Protein AF-A0A382HWM9-F1 (afdb_monomer_lite)

InterPro domains:
  IPR046535 Protein of unknown function DUF6600 [PF20245] (185-285)

Sequence (344 aa):
MKANIHTLMAGSLMLTVALAAGCERESKGPRVYNHPPATVGPPADLSQFDAPAPPAPGKTQSVPVAQIAAPAPAAGSLELRPELADVVDMAKRGVGDEALLAFVEQNPVIHRIAPETIIFLNDLGVPENVVALMIRQGDAVEEEQDGVPMEPARVTGQPVASTPPPAPLPPANDPPVVNNHYYGALDPYGDWIYDGSHGWVWRPTVAVVDGGWRPYSQGGRWIYSDVGWYWNSYYSWGWAPFHYGRWHRSILHGWYWVPGYTWSPAWVMWRSNDHYAGWAPLPPGSHYVHGIGYSWGGAHVGFSFGFGLGHGWFTYCDYAHLRHRRLHRHRVADNRVAIVHNET

Foldseek 3Di:
DDDDDDDDDDDDDDDDDDDDDDDDDPDDDDDDDQAFFAFPFDDPDPCVVPDDDDDDDDDDDDDRDDPPPPPQPPPDPPPDDPLLVVLLVCLQVQPEQVRLQVSCVVVPQLAADDPVSLLLCVLLQHDPVSSVRNRVSRVVNVVVVVPDDDDDDDDDDDDDDDDDDDDDDDDPPDDDPDVDPLCSSCVSFFDFDQDPVQGTWTDGSSVSHDVLDDPLAPQFAWDQDPQGTATGGNNSSCSFQFFAFWWDADPVRGIIGRGGDRGHSGQWQWDDDPWKIKIFIQHPQWDQDPPQGIDHPPDRDDSPDCNPDALVRMWMFTPVLRGPGNRNVRTDDPVCSNVVRVVD

Secondary structure (DSSP, 8-state):
----------------------------SPPPPSS------S-S-GGGGS-----PPPP-PPPP-----PPPPP-------HHHHHHHHHHHTT--HHHHHHHHHHS---SPPPHHHHHHHHHHT--HHHHHHHHHHHHHHHHHHTTS--------------PPPPPPPPPTTSPP--S-THHHHHGGGEEEEEETTTEEEEEETHHHH-TT--TTTSSEEEEEETTEEEEEE-STTTTTTTTSSEEEEETTTEEEEE------S--EEEEE-SSEEEEEEPPTTEEEETTTEEEETTEEE-TT--TT--GGG-EEEEGGGTT-TTGGGGBPPHHHHHHHHHT-

Structure (mmCIF, N/CA/C/O backbone):
data_AF-A0A382HWM9-F1
#
_entry.id   AF-A0A382HWM9-F1
#
loop_
_atom_site.group_PDB
_atom_site.id
_atom_site.type_symbol
_atom_site.label_atom_id
_atom_site.label_alt_id
_atom_site.label_comp_id
_atom_site.label_asym_id
_atom_site.label_entity_id
_atom_site.label_seq_id
_atom_site.pdbx_PDB_ins_code
_atom_site.Cartn_x
_atom_site.Cartn_y
_atom_site.Cartn_z
_atom_site.occupancy
_atom_site.B_iso_or_equiv
_atom_site.auth_seq_id
_atom_site.auth_comp_id
_atom_site.auth_asym_id
_atom_site.auth_atom_id
_atom_site.pdbx_PDB_model_num
ATOM 1 N N . MET A 1 1 ? 64.032 -0.470 -40.602 1.00 37.09 1 MET A N 1
ATOM 2 C CA . MET A 1 1 ? 63.889 0.981 -40.875 1.00 37.09 1 MET A CA 1
ATOM 3 C C . MET A 1 1 ? 62.416 1.317 -40.669 1.00 37.09 1 MET A C 1
ATOM 5 O O . MET A 1 1 ? 61.606 0.794 -41.409 1.00 37.09 1 MET A O 1
ATOM 9 N N . LYS A 1 2 ? 62.001 1.753 -39.472 1.00 30.44 2 LYS A N 1
ATOM 10 C CA . LYS A 1 2 ? 61.835 3.160 -39.035 1.00 30.44 2 LYS A CA 1
ATOM 11 C C . LYS A 1 2 ? 60.995 4.021 -39.998 1.00 30.44 2 LYS A C 1
ATOM 13 O O . LYS A 1 2 ? 61.558 4.517 -40.963 1.00 30.44 2 LYS A O 1
ATOM 18 N N . ALA A 1 3 ? 59.709 4.209 -39.672 1.00 36.59 3 ALA A N 1
ATOM 19 C CA . ALA A 1 3 ? 59.004 5.487 -39.407 1.00 36.59 3 ALA A CA 1
ATOM 20 C C . ALA A 1 3 ? 57.468 5.234 -39.502 1.00 36.59 3 ALA A C 1
ATOM 22 O O . ALA A 1 3 ? 57.038 4.674 -40.500 1.00 36.59 3 ALA A O 1
ATOM 23 N N . ASN A 1 4 ? 56.623 5.379 -38.462 1.00 34.47 4 ASN A N 1
ATOM 24 C CA . ASN A 1 4 ? 56.182 6.597 -37.737 1.00 34.47 4 ASN A CA 1
ATOM 25 C C . ASN A 1 4 ? 55.480 7.608 -38.682 1.00 34.47 4 ASN A C 1
ATOM 27 O O . ASN A 1 4 ? 56.016 7.853 -39.750 1.00 34.47 4 ASN A O 1
ATOM 31 N N . ILE A 1 5 ? 54.354 8.288 -38.408 1.00 37.19 5 ILE A N 1
ATOM 32 C CA . ILE A 1 5 ? 53.630 8.665 -37.178 1.00 37.19 5 ILE A CA 1
ATOM 33 C C . ILE A 1 5 ? 52.267 9.302 -37.591 1.00 37.19 5 ILE A C 1
ATOM 35 O O . ILE A 1 5 ? 52.145 9.840 -38.686 1.00 37.19 5 ILE A O 1
ATOM 39 N N . HIS A 1 6 ? 51.290 9.230 -36.676 1.00 35.06 6 HIS 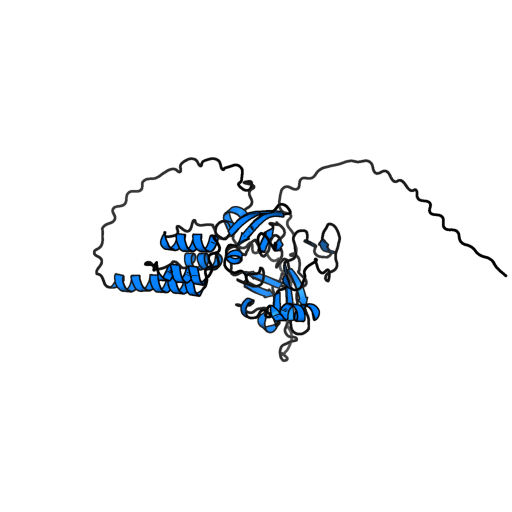A N 1
ATOM 40 C CA . HIS A 1 6 ? 50.061 10.025 -36.439 1.00 35.06 6 HIS A CA 1
ATOM 41 C C . HIS A 1 6 ? 49.803 11.342 -37.202 1.00 35.06 6 HIS A C 1
ATOM 43 O O . HIS A 1 6 ? 50.736 12.098 -37.433 1.00 35.06 6 HIS A O 1
ATOM 49 N N . THR A 1 7 ? 48.515 11.722 -37.345 1.00 33.81 7 THR A N 1
ATOM 50 C CA . THR A 1 7 ? 47.966 13.032 -36.888 1.00 33.81 7 THR A CA 1
ATOM 51 C C . THR A 1 7 ? 46.422 12.999 -36.780 1.00 33.81 7 THR A C 1
ATOM 53 O O . THR A 1 7 ? 45.730 12.750 -37.762 1.00 33.81 7 THR A O 1
ATOM 56 N N . LEU A 1 8 ? 45.900 13.270 -35.572 1.00 34.38 8 LEU A N 1
ATOM 57 C CA . LEU A 1 8 ? 44.542 13.769 -35.295 1.00 34.38 8 LEU A CA 1
ATOM 58 C C . LEU A 1 8 ? 44.437 15.241 -35.727 1.00 34.38 8 LEU A C 1
ATOM 60 O O . LEU A 1 8 ? 45.357 15.991 -35.422 1.00 34.38 8 LEU A O 1
ATOM 64 N N . MET A 1 9 ? 43.282 15.691 -36.225 1.00 30.09 9 MET A N 1
ATOM 65 C CA . MET A 1 9 ? 42.801 17.055 -35.955 1.00 30.09 9 MET A CA 1
ATOM 66 C C . MET A 1 9 ? 41.275 17.088 -35.848 1.00 30.09 9 MET A C 1
ATOM 68 O O . MET A 1 9 ? 40.551 16.707 -36.766 1.00 30.09 9 MET A O 1
ATOM 72 N N . ALA A 1 10 ? 40.820 17.557 -34.689 1.00 29.84 10 ALA A N 1
ATOM 73 C CA . ALA A 1 10 ? 39.474 18.031 -34.423 1.00 29.84 10 ALA A CA 1
ATOM 74 C C . ALA A 1 10 ? 39.260 19.412 -35.071 1.00 29.84 10 ALA A C 1
ATOM 76 O O . ALA A 1 10 ? 40.198 20.199 -35.178 1.00 29.84 10 ALA A O 1
ATOM 77 N N . GLY A 1 11 ? 38.020 19.727 -35.448 1.00 27.75 11 GLY A N 1
ATOM 78 C CA . GLY A 1 11 ? 37.647 21.040 -35.977 1.00 27.75 11 GLY A CA 1
ATOM 79 C C . GLY A 1 11 ? 36.135 21.198 -36.100 1.00 27.75 11 GLY A C 1
ATOM 80 O O . GLY A 1 11 ? 35.561 20.951 -37.152 1.00 27.75 11 GLY A O 1
ATOM 81 N N . SER A 1 12 ? 35.506 21.571 -34.988 1.00 29.25 12 SER A N 1
ATOM 82 C CA . SER A 1 12 ? 34.106 21.993 -34.859 1.00 29.25 12 SER A CA 1
ATOM 83 C C . SER A 1 12 ? 33.864 23.340 -35.552 1.00 29.25 12 SER A C 1
ATOM 85 O O . SER A 1 12 ? 34.694 24.221 -35.356 1.00 29.25 12 SER A O 1
ATOM 87 N N . LEU A 1 13 ? 32.749 23.517 -36.283 1.00 26.83 13 LEU A N 1
ATOM 88 C CA . LEU A 1 13 ? 31.852 24.692 -36.194 1.00 26.83 13 LEU A CA 1
ATOM 89 C C . LEU A 1 13 ? 30.673 24.567 -37.188 1.00 26.83 13 LEU A C 1
ATOM 91 O O . LEU A 1 13 ? 30.844 24.755 -38.386 1.00 26.83 13 LEU A O 1
ATOM 95 N N . MET A 1 14 ? 29.458 24.323 -36.698 1.00 29.23 14 MET A N 1
ATOM 96 C CA . MET A 1 14 ? 28.225 24.737 -37.386 1.00 29.23 14 MET A CA 1
ATOM 97 C C . MET A 1 14 ? 27.253 25.249 -36.325 1.00 29.23 14 MET A C 1
ATOM 99 O O . MET A 1 14 ? 26.516 24.508 -35.678 1.00 29.23 14 MET A O 1
ATOM 103 N N . LEU A 1 15 ? 27.348 26.557 -36.121 1.00 26.56 15 LEU A N 1
ATOM 104 C CA . LEU A 1 15 ? 26.445 27.395 -35.355 1.00 26.56 15 LEU A CA 1
ATOM 105 C C . LEU A 1 15 ? 25.111 27.472 -36.113 1.00 26.56 15 LEU A C 1
ATOM 107 O O . LEU A 1 15 ? 25.061 28.064 -37.187 1.00 26.56 15 LEU A O 1
ATOM 111 N N . THR A 1 16 ? 24.035 26.909 -35.560 1.00 29.66 16 THR A N 1
ATOM 112 C CA . THR A 1 16 ? 22.677 27.231 -36.025 1.00 29.66 16 THR A CA 1
ATOM 113 C C . THR A 1 16 ? 21.938 27.929 -34.896 1.00 29.66 16 THR A C 1
ATOM 115 O O . THR A 1 16 ? 21.575 27.328 -33.889 1.00 29.66 16 THR A O 1
ATOM 118 N N . VAL A 1 17 ? 21.789 29.239 -35.067 1.00 29.97 17 VAL A N 1
ATOM 119 C CA . VAL A 1 17 ? 20.961 30.126 -34.255 1.00 29.97 17 VAL A CA 1
ATOM 120 C C . VAL A 1 17 ? 19.496 29.795 -34.539 1.00 29.97 17 VAL A C 1
ATOM 122 O O . VAL A 1 17 ? 19.060 29.901 -35.681 1.00 29.97 17 VAL A O 1
ATOM 125 N N . ALA A 1 18 ? 18.730 29.437 -33.510 1.00 28.20 18 ALA A N 1
ATOM 126 C CA . ALA A 1 18 ? 17.272 29.472 -33.555 1.00 28.20 18 ALA A CA 1
ATOM 127 C C . ALA A 1 18 ? 16.797 30.550 -32.574 1.00 28.20 18 ALA A C 1
ATOM 129 O O . ALA A 1 18 ? 16.880 30.382 -31.358 1.00 28.20 18 ALA A O 1
ATOM 130 N N . LEU A 1 19 ? 16.370 31.689 -33.127 1.00 27.28 19 LEU A N 1
ATOM 131 C CA . LEU A 1 19 ? 15.717 32.763 -32.387 1.00 27.28 19 LEU A CA 1
ATOM 132 C C . LEU A 1 19 ? 14.285 32.357 -32.013 1.00 27.28 19 LEU A C 1
ATOM 134 O O . LEU A 1 19 ? 13.593 31.669 -32.760 1.00 27.28 19 LEU A O 1
ATOM 138 N N . ALA A 1 20 ? 13.880 32.838 -30.844 1.00 32.59 20 ALA A N 1
ATOM 139 C CA . ALA A 1 20 ? 12.617 32.618 -30.163 1.00 32.59 20 ALA A CA 1
ATOM 140 C C . ALA A 1 20 ? 11.362 33.044 -30.944 1.00 32.59 20 ALA A C 1
ATOM 142 O O . ALA A 1 20 ? 11.365 34.076 -31.609 1.00 32.59 20 ALA A O 1
ATOM 143 N N . ALA A 1 21 ? 10.259 32.324 -30.709 1.00 25.31 21 ALA A N 1
ATOM 144 C CA . ALA A 1 21 ? 8.940 32.899 -30.431 1.00 25.31 21 ALA A CA 1
ATOM 145 C C . ALA A 1 21 ? 7.954 31.803 -29.985 1.00 25.31 21 ALA A C 1
ATOM 147 O O . ALA A 1 21 ? 7.786 30.804 -30.677 1.00 25.31 21 ALA A O 1
ATOM 148 N N . GLY A 1 22 ? 7.224 32.058 -28.896 1.00 22.09 22 GLY A N 1
ATOM 149 C CA . GLY A 1 22 ? 5.795 31.736 -28.878 1.00 22.09 22 GLY A CA 1
ATOM 150 C C . GLY A 1 22 ? 5.308 30.691 -27.878 1.00 22.09 22 GLY A C 1
ATOM 151 O O . GLY A 1 22 ? 5.261 29.505 -28.175 1.00 22.09 22 GLY A O 1
ATOM 152 N N . CYS A 1 23 ? 4.773 31.222 -26.780 1.00 24.44 23 CYS A N 1
ATOM 153 C CA . CYS A 1 23 ? 3.680 30.687 -25.967 1.00 24.44 23 CYS A CA 1
ATOM 154 C C . CYS A 1 23 ? 3.993 29.545 -24.992 1.00 24.44 23 CYS A C 1
ATOM 156 O O . CYS A 1 23 ? 3.822 28.358 -25.270 1.00 24.44 23 CYS A O 1
ATOM 158 N N . GLU A 1 24 ? 4.282 29.979 -23.762 1.00 32.22 24 GLU A N 1
ATOM 159 C CA . GLU A 1 24 ? 3.683 29.424 -22.548 1.00 32.22 24 GLU A CA 1
ATOM 160 C C . GLU A 1 24 ? 2.305 28.812 -22.836 1.00 32.22 24 GLU A C 1
ATOM 162 O O . GLU A 1 24 ? 1.380 29.479 -23.308 1.00 32.22 24 GLU A O 1
ATOM 167 N N . ARG A 1 25 ? 2.153 27.529 -22.521 1.00 27.75 25 ARG A N 1
ATOM 168 C CA . ARG A 1 25 ? 0.837 26.947 -22.301 1.00 27.75 25 ARG A CA 1
ATOM 169 C C . ARG A 1 25 ? 0.875 26.215 -20.975 1.00 27.75 25 ARG A C 1
ATOM 171 O O . ARG A 1 25 ? 1.130 25.016 -20.920 1.00 27.75 25 ARG A O 1
ATOM 178 N N . GLU A 1 26 ? 0.614 26.976 -19.914 1.00 31.28 26 GLU A N 1
ATOM 179 C CA . GLU A 1 26 ? 0.026 26.453 -18.683 1.00 31.28 26 GLU A CA 1
ATOM 180 C C . GLU A 1 26 ? -1.134 25.526 -19.070 1.00 31.28 26 GLU A C 1
ATOM 182 O O . GLU A 1 26 ? -2.191 25.969 -19.528 1.00 31.28 26 GLU A O 1
ATOM 187 N N . SER A 1 27 ? -0.943 24.214 -18.941 1.00 30.08 27 SER A N 1
ATOM 188 C CA . SER A 1 27 ? -2.048 23.275 -19.079 1.00 30.08 27 SER A CA 1
ATOM 189 C C . SER A 1 27 ? -2.730 23.134 -17.724 1.00 30.08 27 SER A C 1
ATOM 191 O O . SER A 1 27 ? -2.322 22.333 -16.884 1.00 30.08 27 SER A O 1
ATOM 193 N N . LYS A 1 28 ? -3.782 23.933 -17.529 1.00 27.19 28 LYS A N 1
ATOM 194 C CA . LYS A 1 28 ? -4.801 23.716 -16.503 1.00 27.19 28 LYS A CA 1
ATOM 195 C C . LYS A 1 28 ? -5.536 22.407 -16.814 1.00 27.19 28 LYS A C 1
ATOM 197 O O . LYS A 1 28 ? -6.316 22.350 -17.760 1.00 27.19 28 LYS A O 1
ATOM 202 N N . GLY A 1 29 ? -5.298 21.379 -16.006 1.00 30.34 29 GLY A N 1
ATOM 203 C CA . GLY A 1 29 ? -6.180 20.217 -15.887 1.00 30.34 29 GLY A CA 1
ATOM 204 C C . GLY A 1 29 ? -5.702 18.905 -16.532 1.00 30.34 29 GLY A C 1
ATOM 205 O O . GLY A 1 29 ? -4.759 18.894 -17.328 1.00 30.34 29 GLY A O 1
ATOM 206 N N . PRO A 1 30 ? -6.335 17.774 -16.157 1.00 29.89 30 PRO A N 1
ATOM 207 C CA . PRO A 1 30 ? -5.894 16.433 -16.532 1.00 29.89 30 PRO A CA 1
ATOM 208 C C . PRO A 1 30 ? -6.066 16.177 -18.033 1.00 29.89 30 PRO A C 1
ATOM 210 O O . PRO A 1 30 ? -7.121 16.449 -18.606 1.00 29.89 30 PRO A O 1
ATOM 213 N N . ARG A 1 31 ? -5.040 15.606 -18.674 1.00 33.38 31 ARG A N 1
ATOM 214 C CA . ARG A 1 31 ? -5.147 15.073 -20.039 1.00 33.38 31 ARG A CA 1
ATOM 215 C C . ARG A 1 31 ? -5.898 13.741 -20.017 1.00 33.38 31 ARG A C 1
ATOM 217 O O . ARG A 1 31 ? -5.535 12.841 -19.265 1.00 33.38 31 ARG A O 1
ATOM 224 N N . VAL A 1 32 ? -6.916 13.624 -20.867 1.00 30.00 32 VAL A N 1
ATOM 225 C CA . VAL A 1 32 ? -7.655 12.378 -21.111 1.00 30.00 32 VAL A CA 1
ATOM 226 C C . VAL A 1 32 ? -6.776 11.452 -21.957 1.00 30.00 32 VAL A C 1
ATOM 228 O O . VAL A 1 32 ? -6.423 11.796 -23.084 1.00 30.00 32 VAL A O 1
ATOM 231 N N . TYR A 1 33 ? -6.391 10.298 -21.410 1.00 37.19 33 TYR A N 1
ATOM 232 C CA . TYR A 1 33 ? -5.670 9.249 -22.135 1.00 37.19 33 TYR A CA 1
ATOM 233 C C . TYR A 1 33 ? -6.666 8.158 -22.549 1.00 37.19 33 TYR A C 1
ATOM 235 O O . TYR A 1 33 ? -7.249 7.504 -21.692 1.00 37.19 33 TYR A O 1
ATOM 243 N N . ASN A 1 34 ? -6.847 7.950 -23.858 1.00 33.34 34 ASN A N 1
ATOM 244 C CA . ASN A 1 34 ? -7.795 6.965 -24.408 1.00 33.34 34 ASN A CA 1
ATOM 245 C C . ASN A 1 34 ? -7.293 5.511 -24.349 1.00 33.34 34 ASN A C 1
ATOM 247 O O . ASN A 1 34 ? -8.031 4.600 -24.715 1.00 33.34 34 ASN A O 1
ATOM 251 N N . HIS A 1 35 ? -6.058 5.286 -23.892 1.00 37.25 35 HIS A N 1
ATOM 252 C CA . HIS A 1 35 ? -5.511 3.949 -23.700 1.00 37.25 35 HIS A CA 1
ATOM 253 C C . HIS A 1 35 ? -4.814 3.857 -22.340 1.00 37.25 35 HIS A C 1
ATOM 255 O O . HIS A 1 35 ? -3.908 4.654 -22.071 1.00 37.25 35 HIS A O 1
ATOM 261 N N . PRO A 1 36 ? -5.223 2.911 -21.480 1.00 36.03 36 PRO A N 1
ATOM 262 C CA . PRO A 1 36 ? -4.527 2.639 -20.237 1.00 36.03 36 PRO A CA 1
ATOM 263 C C . PRO A 1 36 ? -3.090 2.192 -20.541 1.00 36.03 36 PRO A C 1
ATOM 265 O O . PRO A 1 36 ? -2.875 1.441 -21.497 1.00 36.03 36 PRO A O 1
ATOM 268 N N . PRO A 1 37 ? -2.083 2.650 -19.780 1.00 40.75 37 PRO A N 1
ATOM 269 C CA . PRO A 1 37 ? -0.728 2.157 -19.952 1.00 40.75 37 PRO A CA 1
ATOM 270 C C . PRO A 1 37 ? -0.711 0.663 -19.617 1.00 40.75 37 PRO A C 1
ATOM 272 O O . PRO A 1 37 ? -0.911 0.274 -18.471 1.00 40.75 37 PRO A O 1
ATOM 275 N N . ALA A 1 38 ? -0.501 -0.184 -20.622 1.00 39.38 38 ALA A N 1
ATOM 276 C CA . ALA A 1 38 ? -0.270 -1.598 -20.391 1.00 39.38 38 ALA A CA 1
ATOM 277 C C . ALA A 1 38 ? 1.097 -1.749 -19.714 1.00 39.38 38 ALA A C 1
ATOM 279 O O . ALA A 1 38 ? 2.144 -1.641 -20.357 1.00 39.38 38 ALA A O 1
ATOM 280 N N . THR A 1 39 ? 1.106 -1.992 -18.406 1.00 47.12 39 THR A N 1
ATOM 281 C CA . THR A 1 39 ? 2.297 -2.515 -17.744 1.00 47.12 39 THR A CA 1
ATOM 282 C C . THR A 1 39 ? 2.539 -3.901 -18.338 1.00 47.12 39 THR A C 1
ATOM 284 O O . THR A 1 39 ? 1.693 -4.784 -18.192 1.00 47.12 39 THR A O 1
ATOM 287 N N . VAL A 1 40 ? 3.651 -4.093 -19.056 1.00 51.66 40 VAL A N 1
ATOM 288 C CA . VAL A 1 40 ? 4.086 -5.426 -19.503 1.00 51.66 40 VAL A CA 1
ATOM 289 C C . VAL A 1 40 ? 4.391 -6.225 -18.237 1.00 51.66 40 VAL A C 1
ATOM 291 O O . VAL A 1 40 ? 5.453 -6.071 -17.639 1.00 51.66 40 VAL A O 1
ATOM 294 N N . GLY A 1 41 ? 3.388 -6.951 -17.752 1.00 53.84 41 GLY A N 1
ATOM 295 C CA . GLY A 1 41 ? 3.489 -7.835 -16.600 1.00 53.84 41 GLY A CA 1
ATOM 296 C C . GLY A 1 41 ? 3.750 -9.277 -17.011 1.00 53.84 41 GLY A C 1
ATOM 297 O O . GLY A 1 41 ? 4.025 -9.527 -18.187 1.00 53.84 41 GLY A O 1
ATOM 298 N N . PRO A 1 42 ? 3.675 -10.228 -16.065 1.00 55.03 42 PRO A N 1
ATOM 299 C CA . PRO A 1 42 ? 3.813 -11.644 -16.373 1.00 55.03 42 PRO A CA 1
ATOM 300 C C . PRO A 1 42 ? 2.816 -12.063 -17.466 1.00 55.03 42 PRO A C 1
ATOM 302 O O . PRO A 1 42 ? 1.832 -11.357 -17.707 1.00 55.03 42 PRO A O 1
ATOM 305 N N . PRO A 1 43 ? 3.049 -13.174 -18.180 1.00 56.47 43 PRO A N 1
ATOM 306 C CA . PRO A 1 43 ? 2.155 -13.588 -19.253 1.00 56.47 43 PRO A CA 1
ATOM 307 C C . PRO A 1 43 ? 0.700 -13.670 -18.767 1.00 56.47 43 PRO A C 1
ATOM 309 O O . PRO A 1 43 ? 0.415 -14.135 -17.665 1.00 56.47 43 PRO A O 1
ATOM 312 N N . ALA A 1 44 ? -0.215 -13.169 -19.603 1.00 54.19 44 ALA A N 1
ATOM 313 C CA . ALA A 1 44 ? -1.664 -13.186 -19.377 1.00 54.19 44 ALA A CA 1
ATOM 314 C C . ALA A 1 44 ? -2.199 -14.603 -19.142 1.00 54.19 44 ALA A C 1
ATOM 316 O O . ALA A 1 44 ? -3.141 -14.823 -18.378 1.00 54.19 44 ALA A O 1
ATOM 317 N N . ASP A 1 45 ? -1.569 -15.546 -19.837 1.00 53.06 45 ASP A N 1
ATOM 318 C CA . ASP A 1 45 ? -1.884 -16.952 -19.816 1.00 53.06 45 ASP A CA 1
ATOM 319 C C . ASP A 1 45 ? -0.897 -17.691 -18.906 1.00 53.06 45 ASP A C 1
ATOM 321 O O . ASP A 1 45 ? 0.214 -18.044 -19.301 1.00 53.06 45 ASP A O 1
ATOM 325 N N . LEU A 1 46 ? -1.303 -17.888 -17.651 1.00 51.84 46 LEU A N 1
ATOM 326 C CA . LEU A 1 46 ? -0.562 -18.709 -16.692 1.00 51.84 46 LEU A CA 1
ATOM 327 C C . LEU A 1 46 ? -0.805 -20.216 -16.914 1.00 51.84 46 LEU A C 1
ATOM 329 O O . LEU A 1 46 ? -0.232 -21.021 -16.184 1.00 51.84 46 LEU A O 1
ATOM 333 N N . SER A 1 47 ? -1.616 -20.609 -17.913 1.00 44.22 47 SER A N 1
ATOM 334 C CA . SER A 1 47 ? -1.971 -22.014 -18.178 1.00 44.22 47 SER A CA 1
ATOM 335 C C . SER A 1 47 ? -0.794 -22.885 -18.603 1.00 44.22 47 SER A C 1
ATOM 337 O O . SER A 1 47 ? -0.880 -24.104 -18.507 1.00 44.22 47 SER A O 1
ATOM 339 N N . GLN A 1 48 ? 0.338 -22.287 -18.989 1.00 44.72 48 GLN A N 1
ATOM 340 C CA . GLN A 1 48 ? 1.595 -23.015 -19.195 1.00 44.72 48 GLN A CA 1
ATOM 341 C C . GLN A 1 48 ? 2.090 -23.755 -17.933 1.00 44.72 48 GLN A C 1
ATOM 343 O O . GLN A 1 48 ? 2.990 -24.585 -18.030 1.00 44.72 48 GLN A O 1
ATOM 348 N N . PHE A 1 49 ? 1.497 -23.475 -16.767 1.00 44.09 49 PHE A N 1
ATOM 349 C CA . PHE A 1 49 ? 1.762 -24.149 -15.496 1.00 44.09 49 PHE A CA 1
ATOM 350 C C . PHE A 1 49 ? 0.595 -25.040 -15.010 1.00 44.09 49 PHE A C 1
ATOM 352 O O . PHE A 1 49 ? 0.663 -25.559 -13.898 1.00 44.09 49 PHE A O 1
ATOM 359 N N . ASP A 1 50 ? -0.433 -25.269 -15.842 1.00 39.94 50 ASP A N 1
ATOM 360 C CA . ASP A 1 50 ? -1.554 -26.194 -15.600 1.00 39.94 50 ASP A CA 1
ATOM 361 C C . ASP A 1 50 ? -1.553 -27.378 -16.604 1.00 39.94 50 ASP A C 1
ATOM 363 O O . ASP A 1 50 ? -1.059 -27.282 -17.728 1.00 39.94 50 ASP A O 1
ATOM 367 N N . ALA A 1 51 ? -2.113 -28.529 -16.206 1.00 34.88 51 ALA A N 1
ATOM 368 C CA . ALA A 1 51 ? -2.253 -29.731 -17.050 1.00 34.88 51 ALA A CA 1
ATOM 369 C C . ALA A 1 51 ? -3.232 -29.513 -18.243 1.00 34.88 51 ALA A C 1
ATOM 371 O O . ALA A 1 51 ? -4.143 -28.691 -18.138 1.00 34.88 51 ALA A O 1
ATOM 372 N N . PRO A 1 52 ? -3.093 -30.232 -19.384 1.00 32.94 52 PRO A N 1
ATOM 373 C CA . PRO A 1 52 ? -3.623 -29.787 -20.679 1.00 32.94 52 PRO A CA 1
ATOM 374 C C . PRO A 1 52 ? -5.159 -29.792 -20.777 1.00 32.94 52 PRO A C 1
ATOM 376 O O . PRO A 1 52 ? -5.824 -30.738 -20.354 1.00 32.94 52 PRO A O 1
ATOM 379 N N . ALA A 1 53 ? -5.703 -28.752 -21.420 1.00 45.28 53 ALA A N 1
ATOM 380 C CA . ALA A 1 53 ? -7.136 -28.498 -21.606 1.00 45.28 53 ALA A CA 1
ATOM 381 C C . ALA A 1 53 ? -7.643 -28.786 -23.050 1.00 45.28 53 ALA A C 1
ATOM 383 O O . ALA A 1 53 ? -6.852 -28.754 -23.996 1.00 45.28 53 ALA A O 1
ATOM 384 N N . PRO A 1 54 ? -8.958 -29.035 -23.255 1.00 39.28 54 PRO A N 1
ATOM 385 C CA . PRO A 1 54 ? -9.602 -29.153 -24.576 1.00 39.28 54 PRO A CA 1
ATOM 386 C C . PRO A 1 54 ? -9.969 -27.765 -25.194 1.00 39.28 54 PRO A C 1
ATOM 388 O O . PRO A 1 54 ? -9.757 -26.746 -24.540 1.00 39.28 54 PRO A O 1
ATOM 391 N N . PRO A 1 55 ? -10.453 -27.677 -26.462 1.00 37.62 55 PRO A N 1
ATOM 392 C CA . PRO A 1 55 ? -10.036 -26.631 -27.414 1.00 37.62 55 PRO A CA 1
ATOM 393 C C . PRO A 1 55 ? -10.878 -25.328 -27.488 1.00 37.62 55 PRO A C 1
ATOM 395 O O . PRO A 1 55 ? -11.849 -25.127 -26.767 1.00 37.62 55 PRO A O 1
ATOM 398 N N . ALA A 1 56 ? -10.427 -24.461 -28.412 1.00 38.47 56 ALA A N 1
ATOM 399 C CA . ALA A 1 56 ? -10.327 -22.991 -28.418 1.00 38.47 56 ALA A CA 1
ATOM 400 C C . ALA A 1 56 ? -11.591 -22.123 -28.712 1.00 38.47 56 ALA A C 1
ATOM 402 O O . ALA A 1 56 ? -12.591 -22.628 -29.225 1.00 38.47 56 ALA A O 1
ATOM 403 N N . PRO A 1 57 ? -11.527 -20.788 -28.453 1.00 44.69 57 PRO A N 1
ATOM 404 C CA . PRO A 1 57 ? -12.673 -19.870 -28.462 1.00 44.69 57 PRO A CA 1
ATOM 405 C C . PRO A 1 57 ? -12.889 -19.088 -29.777 1.00 44.69 57 PRO A C 1
ATOM 407 O O . PRO A 1 57 ? -11.977 -18.877 -30.577 1.00 44.69 57 PRO A O 1
ATOM 410 N N . GLY A 1 58 ? -14.127 -18.613 -29.971 1.00 36.47 58 GLY A N 1
ATOM 411 C CA . GLY A 1 58 ? -14.549 -17.724 -31.061 1.00 36.47 58 GLY A CA 1
ATOM 412 C C . GLY A 1 58 ? -14.162 -16.249 -30.856 1.00 36.47 58 GLY A C 1
ATOM 413 O O . GLY A 1 58 ? -13.913 -15.802 -29.742 1.00 36.47 58 GLY A O 1
ATOM 414 N N . LYS A 1 59 ? -14.098 -15.500 -31.967 1.00 34.66 59 LYS A N 1
ATOM 415 C CA . LYS A 1 59 ? -13.606 -14.111 -32.069 1.00 34.66 59 LYS A CA 1
ATOM 416 C C . LYS A 1 59 ? -14.495 -13.102 -31.323 1.00 34.66 59 LYS A C 1
ATOM 418 O O . LYS A 1 59 ? -15.684 -13.018 -31.619 1.00 34.66 59 LYS A O 1
ATOM 423 N N . THR A 1 60 ? -13.895 -12.251 -30.487 1.00 31.66 60 THR A N 1
ATOM 424 C CA . THR A 1 60 ? -14.577 -11.127 -29.815 1.00 31.66 60 THR A CA 1
ATOM 425 C C . THR A 1 60 ? -14.079 -9.785 -30.361 1.00 31.66 60 THR A C 1
ATOM 427 O O . THR A 1 60 ? -12.876 -9.533 -30.404 1.00 31.66 60 THR A O 1
ATOM 430 N N . GLN A 1 61 ? -15.008 -8.928 -30.796 1.00 28.91 61 GLN A N 1
ATOM 431 C CA . GLN A 1 61 ? -14.768 -7.528 -31.173 1.00 28.91 61 GLN A CA 1
ATOM 432 C C . GLN A 1 61 ? -14.614 -6.645 -29.924 1.00 28.91 61 GLN A C 1
ATOM 434 O O . GLN A 1 61 ? -15.350 -6.801 -28.953 1.00 28.91 61 GLN A O 1
ATOM 439 N N . SER A 1 62 ? -13.676 -5.696 -29.966 1.00 30.66 62 SER A N 1
ATOM 440 C CA . SER A 1 62 ? -13.399 -4.740 -28.889 1.00 30.66 62 SER A CA 1
ATOM 441 C C . SER A 1 62 ? -14.429 -3.604 -28.853 1.00 30.66 62 SER A C 1
ATOM 443 O O . SER A 1 62 ? -14.502 -2.802 -29.786 1.00 30.66 62 SER A O 1
ATOM 445 N N . VAL A 1 63 ? -15.186 -3.512 -27.760 1.00 31.33 63 VAL A N 1
ATOM 446 C CA . VAL A 1 63 ? -16.059 -2.375 -27.421 1.00 31.33 63 VAL A CA 1
ATOM 447 C C . VAL A 1 63 ? -15.261 -1.390 -26.544 1.00 31.33 63 VAL A C 1
ATOM 449 O O . VAL A 1 63 ? -14.464 -1.852 -25.726 1.00 31.33 63 VAL A O 1
ATOM 452 N N . PRO A 1 64 ? -15.425 -0.058 -26.679 1.00 28.27 64 PRO A N 1
ATOM 453 C CA . PRO A 1 64 ? -14.739 0.913 -25.826 1.00 28.27 64 PRO A CA 1
ATOM 454 C C . PRO A 1 64 ? -15.154 0.741 -24.363 1.00 28.27 64 PRO A C 1
ATOM 456 O O . PRO A 1 64 ? -16.337 0.819 -24.031 1.00 28.27 64 PRO A O 1
ATOM 459 N N . VAL A 1 65 ? -14.175 0.516 -23.491 1.00 34.69 65 VAL A N 1
ATOM 460 C CA . VAL A 1 65 ? -14.386 0.373 -22.049 1.00 34.69 65 VAL A CA 1
ATOM 461 C C . VAL A 1 65 ? -14.503 1.768 -21.447 1.00 34.69 65 VAL A C 1
ATOM 463 O O . VAL A 1 65 ? -13.556 2.555 -21.476 1.00 34.69 65 VAL A O 1
ATOM 466 N N . ALA A 1 66 ? -15.682 2.090 -20.918 1.00 29.95 66 ALA A N 1
ATOM 467 C CA . ALA A 1 66 ? -15.856 3.253 -20.063 1.00 29.95 66 ALA A CA 1
ATOM 468 C C . ALA A 1 66 ? -14.945 3.093 -18.838 1.00 29.95 66 ALA A C 1
ATOM 470 O O . ALA A 1 66 ? -14.996 2.063 -18.166 1.00 29.95 66 ALA A O 1
ATOM 471 N N . GLN A 1 67 ? -14.110 4.101 -18.561 1.00 35.97 67 GLN A N 1
ATOM 472 C CA . GLN A 1 67 ? -13.338 4.177 -17.323 1.00 35.97 67 GLN A CA 1
ATOM 473 C C . GLN A 1 67 ? -14.280 3.927 -16.147 1.00 35.97 67 GLN A C 1
ATOM 475 O O . GLN A 1 67 ? -15.169 4.734 -15.872 1.00 35.97 67 GLN A O 1
ATOM 480 N N . ILE A 1 68 ? -14.067 2.817 -15.444 1.00 32.66 68 ILE A N 1
ATOM 481 C CA . ILE A 1 68 ? -14.627 2.613 -14.115 1.00 32.66 68 ILE A CA 1
ATOM 482 C C . ILE A 1 68 ? -13.888 3.615 -13.228 1.00 32.66 68 ILE A C 1
ATOM 484 O O . ILE A 1 68 ? -12.840 3.318 -12.659 1.00 32.66 68 ILE A O 1
ATOM 488 N N . ALA A 1 69 ? -14.382 4.851 -13.181 1.00 35.12 69 ALA A N 1
ATOM 489 C CA . ALA A 1 69 ? -14.061 5.752 -12.096 1.00 35.12 69 ALA A CA 1
ATOM 490 C C . ALA A 1 69 ? -14.587 5.053 -10.844 1.00 35.12 69 ALA A C 1
ATOM 492 O O . ALA A 1 69 ? -15.798 5.001 -10.632 1.00 35.12 69 ALA A O 1
ATOM 493 N N . ALA A 1 70 ? -13.690 4.430 -10.077 1.00 37.94 70 ALA A N 1
ATOM 494 C CA . ALA A 1 70 ? -14.035 3.959 -8.750 1.00 37.94 70 ALA A CA 1
ATOM 495 C C . ALA A 1 70 ? -14.611 5.178 -8.015 1.00 37.94 70 ALA A C 1
ATOM 497 O O . ALA A 1 70 ? -13.903 6.185 -7.902 1.00 37.94 70 ALA A O 1
ATOM 498 N N . PRO A 1 71 ? -15.896 5.165 -7.619 1.00 36.97 71 PRO A N 1
ATOM 499 C CA . PRO A 1 71 ? -16.440 6.268 -6.855 1.00 36.97 71 PRO A CA 1
ATOM 500 C C . PRO A 1 71 ? -15.605 6.350 -5.581 1.00 36.97 71 PRO A C 1
ATOM 502 O O . PRO A 1 71 ? -15.521 5.374 -4.835 1.00 36.97 71 PRO A O 1
ATOM 505 N N . ALA A 1 72 ? -14.927 7.482 -5.379 1.00 44.53 72 ALA A N 1
ATOM 506 C CA . ALA A 1 72 ? -14.261 7.747 -4.116 1.00 44.53 72 ALA A CA 1
ATOM 507 C C . ALA A 1 72 ? -15.313 7.546 -3.014 1.00 44.53 72 ALA A C 1
ATOM 509 O O . ALA A 1 72 ? -16.414 8.098 -3.149 1.00 44.53 72 ALA A O 1
ATOM 510 N N . PRO A 1 73 ? -15.043 6.734 -1.976 1.00 43.94 73 PRO A N 1
ATOM 511 C CA . PRO A 1 73 ? -15.977 6.620 -0.872 1.00 43.94 73 PRO A CA 1
ATOM 512 C C . PRO A 1 73 ? -16.218 8.032 -0.340 1.00 43.94 73 PRO A C 1
ATOM 514 O O . PRO A 1 73 ? -15.273 8.782 -0.082 1.00 43.94 73 PRO A O 1
ATOM 517 N N . ALA A 1 74 ? -17.491 8.426 -0.273 1.00 41.50 74 ALA A N 1
ATOM 518 C CA . ALA A 1 74 ? -17.865 9.673 0.361 1.00 41.50 74 ALA A CA 1
ATOM 519 C C . ALA A 1 74 ? -17.317 9.605 1.786 1.00 41.50 74 ALA A C 1
ATOM 521 O O . ALA A 1 74 ? -17.673 8.695 2.533 1.00 41.50 74 ALA A O 1
ATOM 522 N N . ALA A 1 75 ? -16.414 10.526 2.121 1.00 42.88 75 ALA A N 1
ATOM 523 C CA . ALA A 1 75 ? -15.913 10.715 3.469 1.00 42.88 75 ALA A CA 1
ATOM 524 C C . ALA A 1 75 ? -17.088 11.170 4.345 1.00 42.88 75 ALA A C 1
ATOM 526 O O . ALA A 1 75 ? -17.296 12.358 4.581 1.00 42.88 75 ALA A O 1
ATOM 527 N N . GLY A 1 76 ? -17.930 10.223 4.751 1.00 45.59 76 GLY A N 1
ATOM 528 C CA . GLY A 1 76 ? -18.796 10.411 5.893 1.00 45.59 76 GLY A CA 1
ATOM 529 C C . GLY A 1 76 ? -17.873 10.534 7.089 1.00 45.59 76 GLY A C 1
ATOM 530 O O . GLY A 1 76 ? -17.031 9.661 7.298 1.00 45.59 76 GLY A O 1
ATOM 531 N N . SER A 1 77 ? -17.987 11.630 7.834 1.00 51.44 77 SER A N 1
ATOM 532 C CA . SER A 1 77 ? -17.365 11.739 9.146 1.00 51.44 77 SER A CA 1
ATOM 533 C C . SER A 1 77 ? -17.872 10.566 9.977 1.00 51.44 77 SER A C 1
ATOM 535 O O . SER A 1 77 ? -19.007 10.591 10.450 1.00 51.44 77 SER A O 1
ATOM 537 N N . LEU A 1 78 ? -17.076 9.500 10.076 1.00 64.06 78 LEU A N 1
ATOM 538 C CA . LEU A 1 78 ? -17.368 8.405 10.984 1.00 64.06 78 LEU A CA 1
ATOM 539 C C . LEU A 1 78 ? -17.289 9.019 12.380 1.00 64.06 78 LEU A C 1
ATOM 541 O O . LEU A 1 78 ? -16.205 9.369 12.846 1.00 64.06 78 LEU A O 1
ATOM 545 N N . GLU A 1 79 ? -18.437 9.236 13.013 1.00 73.31 79 GLU A N 1
ATOM 546 C CA . GLU A 1 79 ? -18.478 9.715 14.387 1.00 73.31 79 GLU A CA 1
ATOM 547 C C . GLU A 1 79 ? -18.056 8.547 15.282 1.00 73.31 79 GLU A C 1
ATOM 549 O O . GLU A 1 79 ? -18.839 7.660 15.627 1.00 73.31 79 GLU A O 1
ATOM 554 N N . LEU A 1 80 ? -16.750 8.476 15.541 1.00 79.38 80 LEU A N 1
ATOM 555 C CA . LEU A 1 80 ? -16.151 7.415 16.333 1.00 79.38 80 LEU A CA 1
ATOM 556 C C . LEU A 1 80 ? -16.517 7.608 17.802 1.00 79.38 80 LEU A C 1
ATOM 558 O O . LEU A 1 80 ? -16.381 8.694 18.365 1.00 79.38 80 LEU A O 1
ATOM 562 N N . ARG A 1 81 ? -16.939 6.516 18.438 1.00 84.00 81 ARG A N 1
ATOM 563 C CA . ARG A 1 81 ? -17.112 6.468 19.892 1.00 84.00 81 ARG A CA 1
ATOM 564 C C . ARG A 1 81 ? -15.752 6.660 20.583 1.00 84.00 81 ARG A C 1
ATOM 566 O O . ARG A 1 81 ? -14.752 6.225 20.012 1.00 84.00 81 ARG A O 1
ATOM 573 N N . PRO A 1 82 ? -15.698 7.220 21.807 1.00 83.69 82 PRO A N 1
ATOM 574 C CA . PRO A 1 82 ? -14.436 7.504 22.500 1.00 83.69 82 PRO A CA 1
ATOM 575 C C . PRO A 1 82 ? -13.495 6.293 22.603 1.00 83.69 82 PRO A C 1
ATOM 577 O O . PRO A 1 82 ? -12.334 6.393 22.230 1.00 83.69 82 PRO A O 1
ATOM 580 N N . GLU A 1 83 ? -14.028 5.126 22.978 1.00 84.56 83 GLU A N 1
ATOM 581 C CA . GLU A 1 83 ? -13.276 3.860 23.074 1.00 84.56 83 GLU A CA 1
ATOM 582 C C . GLU A 1 83 ? -12.576 3.484 21.754 1.00 84.56 83 GLU A C 1
ATOM 584 O O . GLU A 1 83 ? -11.454 2.985 21.738 1.00 84.56 83 GLU A O 1
ATOM 589 N N . LEU A 1 84 ? -13.236 3.747 20.623 1.00 90.12 84 LEU A N 1
ATOM 590 C CA . LEU A 1 84 ? -12.709 3.459 19.289 1.00 90.12 84 LEU A CA 1
ATOM 591 C C . LEU A 1 84 ? -11.764 4.565 18.809 1.00 90.12 84 LEU A C 1
ATOM 593 O O . LEU A 1 84 ? -10.822 4.289 18.068 1.00 90.12 84 LEU A O 1
ATOM 597 N N . ALA A 1 85 ? -12.007 5.810 19.225 1.00 91.50 85 ALA A N 1
ATOM 598 C CA . ALA A 1 85 ? -11.162 6.952 18.906 1.00 91.50 85 ALA A CA 1
ATOM 599 C C . ALA A 1 85 ? -9.752 6.792 19.493 1.00 91.50 85 ALA A C 1
ATOM 601 O O . ALA A 1 85 ? -8.783 7.101 18.800 1.00 91.50 85 ALA A O 1
ATOM 602 N N . ASP A 1 86 ? -9.628 6.234 20.700 1.00 93.56 86 ASP A N 1
ATOM 603 C CA . ASP A 1 86 ? -8.330 5.959 21.327 1.00 93.56 86 ASP A CA 1
ATOM 604 C C . ASP A 1 86 ? -7.538 4.898 20.550 1.00 93.56 86 ASP A C 1
ATOM 606 O O . ASP A 1 86 ? -6.365 5.103 20.239 1.00 93.56 86 ASP A O 1
ATOM 610 N N . VAL A 1 87 ? -8.188 3.801 20.139 1.00 94.31 87 VAL A N 1
ATOM 611 C CA . VAL A 1 87 ? -7.562 2.767 19.290 1.00 94.31 87 VAL A CA 1
ATOM 612 C C . VAL A 1 87 ? -7.088 3.363 17.961 1.00 94.31 87 VAL A C 1
ATOM 614 O O . VAL A 1 87 ? -5.994 3.052 17.488 1.00 94.31 87 VAL A O 1
ATOM 617 N N . VAL A 1 88 ? -7.888 4.249 17.364 1.00 93.94 88 VAL A N 1
ATOM 618 C CA . VAL A 1 88 ? -7.549 4.945 16.116 1.00 93.94 88 VAL A CA 1
ATOM 619 C C . VAL A 1 88 ? -6.366 5.895 16.306 1.00 93.94 88 VAL A C 1
ATOM 621 O O . VAL A 1 88 ? -5.453 5.878 15.481 1.00 93.94 88 VAL A O 1
ATOM 624 N N . ASP A 1 89 ? -6.333 6.694 17.375 1.00 93.38 89 ASP A N 1
ATOM 625 C CA . ASP A 1 89 ? -5.201 7.582 17.686 1.00 93.38 89 ASP A CA 1
ATOM 626 C C . ASP A 1 89 ? -3.921 6.776 17.954 1.00 93.38 89 ASP A C 1
ATOM 628 O O . ASP A 1 89 ? -2.865 7.087 17.400 1.00 93.38 89 ASP A O 1
ATOM 632 N N . MET A 1 90 ? -4.014 5.680 18.710 1.00 94.25 90 MET A N 1
ATOM 633 C CA . MET A 1 90 ? -2.893 4.769 18.953 1.00 94.25 90 MET A CA 1
ATOM 634 C C . MET A 1 90 ? -2.362 4.162 17.649 1.00 94.25 90 MET A C 1
ATOM 636 O O . MET A 1 90 ? -1.153 4.191 17.406 1.00 94.25 90 MET A O 1
ATOM 640 N N . ALA A 1 91 ? -3.242 3.674 16.772 1.00 93.81 91 ALA A N 1
ATOM 641 C CA . ALA A 1 91 ? -2.847 3.155 15.466 1.00 93.81 91 ALA A CA 1
ATOM 642 C C . ALA A 1 91 ? -2.185 4.241 14.600 1.00 93.81 91 ALA A C 1
ATOM 644 O O . ALA A 1 91 ? -1.105 4.015 14.056 1.00 93.81 91 ALA A O 1
ATOM 645 N N . LYS A 1 92 ? -2.760 5.452 14.529 1.00 91.44 92 LYS A N 1
ATOM 646 C CA . LYS A 1 92 ? -2.168 6.598 13.807 1.00 91.44 92 LYS A CA 1
ATOM 647 C C . LYS A 1 92 ? -0.774 6.959 14.316 1.00 91.44 92 LYS A C 1
ATOM 649 O O . LYS A 1 92 ? 0.097 7.312 13.526 1.00 91.44 92 LYS A O 1
ATOM 654 N N . ARG A 1 93 ? -0.530 6.793 15.616 1.00 91.38 93 ARG A N 1
ATOM 655 C CA . ARG A 1 93 ? 0.783 6.993 16.247 1.00 91.38 93 ARG A CA 1
ATOM 656 C C . ARG A 1 93 ? 1.742 5.811 16.086 1.00 91.38 93 ARG A C 1
ATOM 658 O O . ARG A 1 93 ? 2.865 5.886 16.580 1.00 91.38 93 ARG A O 1
ATOM 665 N N . GLY A 1 94 ? 1.336 4.746 15.394 1.00 88.81 94 GLY A N 1
ATOM 666 C CA . GLY A 1 94 ? 2.177 3.579 15.136 1.00 88.81 94 GLY A CA 1
ATOM 667 C C . GLY A 1 94 ? 2.308 2.632 16.323 1.00 88.81 94 GLY A C 1
ATOM 668 O O . GLY A 1 94 ? 3.310 1.926 16.429 1.00 88.81 94 GLY A O 1
ATOM 669 N N . VAL A 1 95 ? 1.342 2.624 17.244 1.00 93.31 95 VAL A N 1
ATOM 670 C CA . VAL A 1 95 ? 1.326 1.634 18.323 1.00 93.31 95 VAL A CA 1
ATOM 671 C C . VAL A 1 95 ? 1.123 0.242 17.715 1.00 93.31 95 VAL A C 1
ATOM 673 O O . VAL A 1 95 ? 0.189 0.020 16.948 1.00 93.31 95 VAL A O 1
ATOM 676 N N . GLY A 1 96 ? 2.035 -0.679 18.031 1.00 87.75 96 GLY A N 1
ATOM 677 C CA . GLY A 1 96 ? 2.045 -2.033 17.474 1.00 87.75 96 GLY A CA 1
ATOM 678 C C . GLY A 1 96 ? 0.989 -2.967 18.075 1.00 87.75 96 GLY A C 1
ATOM 679 O O . GLY A 1 96 ? 0.381 -2.665 19.102 1.00 87.75 96 GLY A O 1
ATOM 680 N N . ASP A 1 97 ? 0.832 -4.133 17.443 1.00 91.56 97 ASP A N 1
ATOM 681 C CA . ASP A 1 97 ? -0.198 -5.147 17.731 1.00 91.56 97 ASP A CA 1
ATOM 682 C C . ASP A 1 97 ? -0.349 -5.489 19.218 1.00 91.56 97 ASP A C 1
ATOM 684 O O . ASP A 1 97 ? -1.405 -5.252 19.794 1.00 91.56 97 ASP A O 1
ATOM 688 N N . GLU A 1 98 ? 0.727 -5.929 19.871 1.00 92.56 98 GLU A N 1
ATOM 689 C CA . GLU A 1 98 ? 0.694 -6.343 21.283 1.00 92.56 98 GLU A CA 1
ATOM 690 C C . GLU A 1 98 ? 0.183 -5.243 22.225 1.00 92.56 98 GLU A C 1
ATOM 692 O O . GLU A 1 98 ? -0.537 -5.507 23.186 1.00 92.56 98 GLU A O 1
ATOM 697 N N . ALA A 1 99 ? 0.533 -3.986 21.945 1.00 93.81 99 ALA A N 1
ATOM 698 C CA . ALA A 1 99 ? 0.111 -2.857 22.764 1.00 93.81 99 ALA A CA 1
ATOM 699 C C . ALA A 1 99 ? -1.348 -2.458 22.489 1.00 93.81 99 ALA A C 1
ATOM 701 O O . ALA A 1 99 ? -2.065 -2.115 23.429 1.00 93.81 99 ALA A O 1
ATOM 702 N N . LEU A 1 100 ? -1.802 -2.532 21.232 1.00 95.19 100 LEU A N 1
ATOM 703 C CA . LEU A 1 100 ? -3.214 -2.338 20.884 1.00 95.19 100 LEU A CA 1
ATOM 704 C C . LEU A 1 100 ? -4.090 -3.437 21.499 1.00 95.19 100 LEU A C 1
ATOM 706 O O . LEU A 1 100 ? -5.141 -3.141 22.062 1.00 95.19 100 LEU A O 1
ATOM 710 N N . LEU A 1 101 ? -3.636 -4.690 21.437 1.00 95.56 101 LEU A N 1
ATOM 711 C CA . LEU A 1 101 ? -4.323 -5.835 22.020 1.00 95.56 101 LEU A CA 1
ATOM 712 C C . LEU A 1 101 ? -4.458 -5.679 23.538 1.00 95.56 101 LEU A C 1
ATOM 714 O O . LEU A 1 101 ? -5.574 -5.711 24.050 1.00 95.56 101 LEU A O 1
ATOM 718 N N . ALA A 1 102 ? -3.354 -5.398 24.237 1.00 96.12 102 ALA A N 1
ATOM 719 C CA . ALA A 1 102 ? -3.369 -5.178 25.682 1.00 96.12 102 ALA A CA 1
ATOM 720 C C . ALA A 1 102 ? -4.259 -3.990 26.095 1.00 96.12 102 ALA A C 1
ATOM 722 O O . ALA A 1 102 ? -4.917 -4.039 27.136 1.00 96.12 102 ALA A O 1
ATOM 723 N N . PHE A 1 103 ? -4.304 -2.923 25.290 1.00 95.75 103 PHE A N 1
ATOM 724 C CA . PHE A 1 103 ? -5.179 -1.780 25.546 1.00 95.75 103 PHE A CA 1
ATOM 725 C C . PHE A 1 103 ? -6.661 -2.163 25.473 1.00 95.75 103 PHE A C 1
ATOM 727 O O . PHE A 1 103 ? -7.412 -1.826 26.386 1.00 95.75 103 PHE A O 1
ATOM 734 N N . VAL A 1 104 ? -7.073 -2.894 24.432 1.00 95.81 104 VAL A N 1
ATOM 735 C CA . VAL A 1 104 ? -8.465 -3.346 24.253 1.00 95.81 104 VAL A CA 1
ATOM 736 C C . VAL A 1 104 ? -8.867 -4.380 25.313 1.00 95.81 104 VAL A C 1
ATOM 738 O O . VAL A 1 104 ? -10.014 -4.408 25.754 1.00 95.81 104 VAL A O 1
ATOM 741 N N . GLU A 1 105 ? -7.937 -5.216 25.778 1.00 95.00 105 GLU A N 1
ATOM 742 C CA . GLU A 1 105 ? -8.187 -6.118 26.911 1.00 95.00 105 GLU A CA 1
ATOM 743 C C . GLU A 1 105 ? -8.476 -5.353 28.210 1.00 95.00 105 GLU A C 1
ATOM 745 O O . GLU A 1 105 ? -9.340 -5.758 28.986 1.00 95.00 105 GLU A O 1
ATOM 750 N N . GLN A 1 106 ? -7.771 -4.242 28.444 1.00 95.31 106 GLN A N 1
ATOM 751 C CA . GLN A 1 106 ? -7.944 -3.406 29.637 1.00 95.31 106 GLN A CA 1
ATOM 752 C C . GLN A 1 106 ? -9.120 -2.430 29.535 1.00 95.31 106 GLN A C 1
ATOM 754 O O . GLN A 1 106 ? -9.650 -2.015 30.565 1.00 95.31 106 GLN A O 1
ATOM 759 N N . ASN A 1 107 ? -9.534 -2.080 28.317 1.00 94.31 107 ASN A N 1
ATOM 760 C CA . ASN A 1 107 ? -10.621 -1.145 28.034 1.00 94.31 107 ASN A CA 1
ATOM 761 C C . ASN A 1 107 ? -11.635 -1.822 27.097 1.00 94.31 107 ASN A C 1
ATOM 763 O O . ASN A 1 107 ? -11.620 -1.556 25.892 1.00 94.31 107 ASN A O 1
ATOM 767 N N . PRO A 1 108 ? -12.478 -2.735 27.619 1.00 91.19 108 PRO A N 1
ATOM 768 C CA . PRO A 1 108 ? -13.372 -3.521 26.784 1.00 91.19 108 PRO A CA 1
ATOM 769 C C . PRO A 1 108 ? -14.383 -2.654 26.045 1.00 91.19 108 PRO A C 1
ATOM 771 O O . PRO A 1 108 ? -14.987 -1.755 26.631 1.00 91.19 108 PRO A O 1
ATOM 774 N N . VAL A 1 109 ? -14.610 -2.977 24.774 1.00 91.62 109 VAL A N 1
ATOM 775 C CA . VAL A 1 109 ? -15.657 -2.338 23.978 1.00 91.62 109 VAL A CA 1
ATOM 776 C C . VAL A 1 109 ? -17.021 -2.797 24.482 1.00 91.62 109 VAL A C 1
ATOM 778 O O . VAL A 1 109 ? -17.320 -3.988 24.472 1.00 91.62 109 VAL A O 1
ATOM 781 N N . ILE A 1 110 ? -17.864 -1.853 24.895 1.00 89.12 110 ILE A N 1
ATOM 782 C CA . ILE A 1 110 ? -19.177 -2.150 25.504 1.00 89.12 110 ILE A CA 1
ATOM 783 C C . ILE A 1 110 ? -20.359 -2.018 24.535 1.00 89.12 110 ILE A C 1
ATOM 785 O O . ILE A 1 110 ? -21.516 -2.083 24.941 1.00 89.12 110 ILE A O 1
ATOM 789 N N . HIS A 1 111 ? -20.085 -1.800 23.251 1.00 88.00 111 HIS A N 1
ATOM 790 C CA . HIS A 1 111 ? -21.109 -1.657 22.222 1.00 88.00 111 HIS A CA 1
ATOM 791 C C . HIS A 1 111 ? -20.722 -2.402 20.958 1.00 88.00 111 HIS A C 1
ATOM 793 O O . HIS A 1 111 ? -19.556 -2.422 20.559 1.00 88.00 111 HIS A O 1
ATOM 799 N N . ARG A 1 112 ? -21.724 -2.911 20.250 1.00 89.88 112 ARG A N 1
ATOM 800 C CA . ARG A 1 112 ? -21.510 -3.499 18.939 1.00 89.88 112 ARG A CA 1
ATOM 801 C C . ARG A 1 112 ? -20.922 -2.503 17.945 1.00 89.88 112 ARG A C 1
ATOM 803 O O . ARG A 1 112 ? -21.310 -1.333 17.864 1.00 89.88 112 ARG A O 1
ATOM 810 N N . ILE A 1 113 ? -19.978 -3.003 17.159 1.00 90.88 113 ILE A N 1
ATOM 811 C CA . ILE A 1 113 ? -19.235 -2.225 16.173 1.00 90.88 113 ILE A CA 1
ATOM 812 C C . ILE A 1 113 ? -19.920 -2.363 14.814 1.00 90.88 113 ILE A C 1
ATOM 814 O O . ILE A 1 113 ? -20.156 -3.472 14.334 1.00 90.88 113 ILE A O 1
ATOM 818 N N . ALA A 1 114 ? -20.224 -1.230 14.180 1.00 91.12 114 ALA A N 1
ATOM 819 C CA . ALA A 1 114 ? -20.819 -1.206 12.849 1.00 91.12 114 ALA A CA 1
ATOM 820 C C . ALA A 1 114 ? -19.843 -1.744 11.775 1.00 91.12 114 ALA A C 1
ATOM 822 O O . ALA A 1 114 ? -18.629 -1.527 11.893 1.00 91.12 114 ALA A O 1
ATOM 823 N N . PRO A 1 115 ? -20.335 -2.395 10.702 1.00 91.12 115 PRO A N 1
ATOM 824 C CA . PRO A 1 115 ? -19.495 -2.912 9.618 1.00 91.12 115 PRO A CA 1
ATOM 825 C C . PRO A 1 115 ? -18.562 -1.870 8.989 1.00 91.12 115 PRO A C 1
ATOM 827 O O . PRO A 1 115 ? -17.411 -2.174 8.682 1.00 91.12 115 PRO A O 1
ATOM 830 N N . GLU A 1 116 ? -19.022 -0.630 8.838 1.00 90.50 116 GLU A N 1
ATOM 831 C CA . GLU A 1 116 ? -18.248 0.476 8.268 1.00 90.50 116 GLU A CA 1
ATOM 832 C C . GLU A 1 116 ? -17.042 0.812 9.148 1.00 90.50 116 GLU A C 1
ATOM 834 O O . GLU A 1 116 ? -15.951 1.068 8.641 1.00 90.50 116 GLU A O 1
ATOM 839 N N . THR A 1 117 ? -17.209 0.733 10.470 1.00 92.25 117 THR A N 1
ATOM 840 C CA . THR A 1 117 ? -16.124 0.933 11.433 1.00 92.25 117 THR A CA 1
ATOM 841 C C . THR A 1 117 ? -15.128 -0.221 11.400 1.00 92.25 117 THR A C 1
ATOM 843 O O . THR A 1 117 ? -13.927 0.014 11.481 1.00 92.25 117 THR A O 1
ATOM 846 N N . ILE A 1 118 ? -15.591 -1.461 11.216 1.00 93.38 118 ILE A N 1
ATOM 847 C CA . ILE A 1 118 ? -14.708 -2.627 11.046 1.00 93.38 118 ILE A CA 1
ATOM 848 C C . ILE A 1 118 ? -13.835 -2.456 9.795 1.00 93.38 118 ILE A C 1
ATOM 850 O O . ILE A 1 118 ? -12.624 -2.674 9.850 1.00 93.38 118 ILE A O 1
ATOM 854 N N . ILE A 1 119 ? -14.436 -2.027 8.679 1.00 92.00 119 ILE A N 1
ATOM 855 C CA . ILE A 1 119 ? -13.713 -1.735 7.433 1.00 92.00 119 ILE A CA 1
ATOM 856 C C . ILE A 1 119 ? -12.719 -0.593 7.654 1.00 92.00 119 ILE A C 1
ATOM 858 O O . ILE A 1 119 ? -11.555 -0.723 7.287 1.00 92.00 119 ILE A O 1
ATOM 862 N N . PHE A 1 120 ? -13.140 0.491 8.309 1.00 94.25 120 PHE A N 1
ATOM 863 C CA . PHE A 1 120 ? -12.273 1.627 8.613 1.00 94.25 120 PHE A CA 1
ATOM 864 C C . PHE A 1 120 ? -11.053 1.230 9.462 1.00 94.25 120 PHE A C 1
ATOM 866 O O . PHE A 1 120 ? -9.930 1.603 9.130 1.00 94.25 120 PHE A O 1
ATOM 873 N N . LEU A 1 121 ? -11.246 0.429 10.516 1.00 94.81 121 LEU A N 1
ATOM 874 C CA . LEU A 1 121 ? -10.153 -0.068 11.359 1.00 94.81 121 LEU A CA 1
ATOM 875 C C . LEU A 1 121 ? -9.192 -0.963 10.562 1.00 94.81 121 LEU A C 1
ATOM 877 O O . LEU A 1 121 ? -7.974 -0.844 10.706 1.00 94.81 121 LEU A O 1
ATOM 881 N N . ASN A 1 122 ? -9.721 -1.819 9.682 1.00 94.19 122 ASN A N 1
ATOM 882 C CA . ASN A 1 122 ? -8.894 -2.637 8.797 1.00 94.19 122 ASN A CA 1
ATOM 883 C C . ASN A 1 122 ? -8.077 -1.777 7.819 1.00 94.19 122 ASN A C 1
ATOM 885 O O . ASN A 1 122 ? -6.882 -2.016 7.640 1.00 94.19 122 ASN A O 1
ATOM 889 N N . ASP A 1 123 ? -8.699 -0.750 7.239 1.00 94.81 123 ASP A N 1
ATOM 890 C CA . ASP A 1 123 ? -8.054 0.181 6.315 1.00 94.81 123 ASP A CA 1
ATOM 891 C C . ASP A 1 123 ? -6.951 1.010 6.970 1.00 94.81 123 ASP A C 1
ATOM 893 O O . ASP A 1 123 ? -5.958 1.346 6.316 1.00 94.81 123 ASP A O 1
ATOM 897 N N . LEU A 1 124 ? -7.126 1.328 8.255 1.00 94.69 124 LEU A N 1
ATOM 898 C CA . LEU A 1 124 ? -6.140 2.014 9.081 1.00 94.69 124 LEU A CA 1
ATOM 899 C C . LEU A 1 124 ? -4.946 1.109 9.425 1.00 94.69 124 LEU A C 1
ATOM 901 O O . LEU A 1 124 ? -3.860 1.606 9.712 1.00 94.69 124 LEU A O 1
ATOM 905 N N . GLY A 1 125 ? -5.127 -0.212 9.350 1.00 93.25 125 GLY A N 1
ATOM 906 C CA . GLY A 1 125 ? -4.103 -1.202 9.670 1.00 93.25 125 GLY A CA 1
ATOM 907 C C . GLY A 1 125 ? -4.197 -1.779 11.077 1.00 93.25 125 GLY A C 1
ATOM 908 O O . GLY A 1 125 ? -3.231 -2.388 11.529 1.00 93.25 125 GLY A O 1
ATOM 909 N N . VAL A 1 126 ? -5.330 -1.612 11.767 1.00 95.25 126 VAL A N 1
ATOM 910 C CA . VAL A 1 126 ? -5.550 -2.268 13.061 1.00 95.25 126 VAL A CA 1
ATOM 911 C C . VAL A 1 126 ? -5.514 -3.793 12.858 1.00 95.25 126 VAL A C 1
ATOM 913 O O . VAL A 1 126 ? -6.185 -4.299 11.948 1.00 95.25 126 VAL A O 1
ATOM 916 N N . PRO A 1 127 ? -4.738 -4.541 13.665 1.00 92.94 127 PRO A N 1
ATOM 917 C CA . PRO A 1 127 ? -4.579 -5.983 13.491 1.00 92.94 127 PRO A CA 1
ATOM 918 C C . PRO A 1 127 ? -5.899 -6.770 13.566 1.00 92.94 127 PRO A C 1
ATOM 920 O O . PRO A 1 127 ? -6.804 -6.443 14.332 1.00 92.94 127 PRO A O 1
ATOM 923 N N . GLU A 1 128 ? -6.010 -7.844 12.773 1.00 91.88 128 GLU A N 1
ATOM 924 C CA . GLU A 1 128 ? -7.238 -8.655 12.637 1.00 91.88 128 GLU A CA 1
ATOM 925 C C . GLU A 1 128 ? -7.681 -9.279 13.974 1.00 91.88 128 GLU A C 1
ATOM 927 O O . GLU A 1 128 ? -8.872 -9.337 14.271 1.00 91.88 128 GLU A O 1
ATOM 932 N N . ASN A 1 129 ? -6.725 -9.706 14.801 1.00 95.19 129 ASN A N 1
ATOM 933 C CA . ASN A 1 129 ? -6.929 -10.185 16.172 1.00 95.19 129 ASN A CA 1
ATOM 934 C C . ASN A 1 129 ? -7.497 -9.096 17.093 1.00 95.19 129 ASN A C 1
ATOM 936 O O . ASN A 1 129 ? -8.427 -9.388 17.842 1.00 95.19 129 ASN A O 1
ATOM 940 N N . VAL A 1 130 ? -6.991 -7.862 17.010 1.00 96.31 130 VAL A N 1
ATOM 941 C CA . VAL A 1 130 ? -7.494 -6.724 17.795 1.00 96.31 130 VAL A CA 1
ATOM 942 C C . VAL A 1 130 ? -8.928 -6.397 17.382 1.00 96.31 130 VAL A C 1
ATOM 944 O O . VAL A 1 130 ? -9.817 -6.377 18.228 1.00 96.31 130 VAL A O 1
ATOM 947 N N . VAL A 1 131 ? -9.200 -6.256 16.080 1.00 95.75 131 VAL A N 1
ATOM 948 C CA . VAL A 1 131 ? -10.564 -6.012 15.573 1.00 95.75 131 VAL A CA 1
ATOM 949 C C . VAL A 1 131 ? -11.518 -7.142 15.982 1.00 95.75 131 VAL A C 1
ATOM 951 O O . VAL A 1 131 ? -12.635 -6.884 16.426 1.00 95.75 131 VAL A O 1
ATOM 954 N N . ALA A 1 132 ? -11.083 -8.402 15.894 1.00 96.31 132 ALA A N 1
ATOM 955 C CA . ALA A 1 132 ? -11.889 -9.550 16.305 1.00 96.31 132 ALA A CA 1
ATOM 956 C C . ALA A 1 132 ? -12.156 -9.600 17.818 1.00 96.31 132 ALA A C 1
ATOM 958 O O . ALA A 1 132 ? -13.190 -10.132 18.224 1.00 96.31 132 ALA A O 1
ATOM 959 N N . LEU A 1 133 ? -11.239 -9.101 18.652 1.00 96.25 133 LEU A N 1
ATOM 960 C CA . LEU A 1 133 ? -11.453 -8.960 20.093 1.00 96.25 133 LEU A CA 1
ATOM 961 C C . LEU A 1 133 ? -12.502 -7.880 20.375 1.00 96.25 133 LEU A C 1
ATOM 963 O O . LEU A 1 133 ? -13.455 -8.142 21.104 1.00 96.25 133 LEU A O 1
ATOM 967 N N . MET A 1 134 ? -12.369 -6.716 19.736 1.00 95.06 134 MET A N 1
ATOM 968 C CA . MET A 1 134 ? -13.303 -5.598 19.885 1.00 95.06 134 MET A CA 1
ATOM 969 C C . MET A 1 134 ? -14.737 -5.992 19.490 1.00 95.06 134 MET A C 1
ATOM 971 O O . MET A 1 134 ? -15.684 -5.657 20.197 1.00 95.06 134 MET A O 1
ATOM 975 N N . ILE A 1 135 ? -14.903 -6.755 18.399 1.00 94.88 135 ILE A N 1
ATOM 976 C CA . ILE A 1 135 ? -16.213 -7.287 17.978 1.00 94.88 135 ILE A CA 1
ATOM 977 C C . ILE A 1 135 ? -16.798 -8.204 19.058 1.00 94.88 135 ILE A C 1
ATOM 979 O O . ILE A 1 135 ? -17.942 -8.020 19.460 1.00 94.88 135 ILE A O 1
ATOM 983 N N . ARG A 1 136 ? -16.006 -9.158 19.569 1.00 94.38 136 ARG A N 1
ATOM 984 C CA . ARG A 1 136 ? -16.469 -10.107 20.595 1.00 94.38 136 ARG A CA 1
ATOM 985 C C . ARG A 1 136 ? -16.898 -9.422 21.888 1.00 94.38 136 ARG A C 1
ATOM 987 O O . ARG A 1 136 ? -17.873 -9.851 22.491 1.00 94.38 136 ARG A O 1
ATOM 994 N N . GLN A 1 137 ? -16.166 -8.396 22.318 1.00 93.88 137 GLN A N 1
ATOM 995 C CA . GLN A 1 137 ? -16.520 -7.617 23.505 1.00 93.88 137 GLN A CA 1
ATOM 996 C C . GLN A 1 137 ? -17.840 -6.862 23.295 1.00 93.88 137 GLN A C 1
ATOM 998 O O . GLN A 1 137 ? -18.726 -6.949 24.140 1.00 93.88 137 GLN A O 1
ATOM 1003 N N . GLY A 1 138 ? -18.003 -6.204 22.141 1.00 90.38 138 GLY A N 1
ATOM 1004 C CA . GLY A 1 138 ? -19.225 -5.469 21.815 1.00 90.38 138 GLY A CA 1
ATOM 1005 C C . GLY A 1 138 ? -20.471 -6.354 21.706 1.00 90.38 138 GLY A C 1
ATOM 1006 O O . GLY A 1 138 ? -21.528 -5.966 22.197 1.00 90.38 138 GLY A O 1
ATOM 1007 N N . ASP A 1 139 ? -20.344 -7.543 21.109 1.00 89.25 139 ASP A N 1
ATOM 1008 C CA . ASP A 1 139 ? -21.450 -8.502 20.974 1.00 89.25 139 ASP A CA 1
ATOM 1009 C C . ASP A 1 139 ? -21.862 -9.102 22.337 1.00 89.25 139 ASP A C 1
ATOM 1011 O O . ASP A 1 139 ? -23.049 -9.281 22.599 1.00 89.25 139 ASP A O 1
ATOM 1015 N N . ALA A 1 140 ? -20.904 -9.355 23.241 1.00 84.94 140 ALA A N 1
ATOM 1016 C CA . ALA A 1 140 ? -21.181 -9.927 24.564 1.00 84.94 140 ALA A CA 1
ATOM 1017 C C . ALA A 1 140 ? -22.055 -9.019 25.450 1.00 84.94 140 ALA A C 1
ATOM 1019 O O . ALA A 1 140 ? -22.827 -9.512 26.270 1.00 84.94 140 ALA A O 1
ATOM 1020 N N . VAL A 1 141 ? -21.955 -7.697 25.282 1.00 76.19 141 VAL A N 1
ATOM 1021 C CA . VAL A 1 141 ? -22.739 -6.731 26.066 1.00 76.19 141 VAL A CA 1
ATOM 1022 C C . VAL A 1 141 ? -24.170 -6.575 25.533 1.00 76.19 141 VAL A C 1
ATOM 1024 O O . VAL A 1 141 ? -25.084 -6.344 26.324 1.00 76.19 141 VAL A O 1
ATOM 1027 N N . GLU A 1 142 ? -24.408 -6.756 24.226 1.00 68.25 142 GLU A N 1
ATOM 1028 C CA . GLU A 1 142 ? -25.775 -6.785 23.671 1.00 68.25 142 GLU A CA 1
ATOM 1029 C C . GLU A 1 142 ? -26.569 -7.998 24.188 1.00 68.25 142 GLU A C 1
ATOM 1031 O O . GLU A 1 142 ? -27.737 -7.852 24.554 1.00 68.25 142 GLU A O 1
ATOM 1036 N N . GLU A 1 143 ? -25.932 -9.169 24.310 1.00 63.09 143 GLU A N 1
ATOM 1037 C CA . GLU A 1 143 ? -26.579 -10.382 24.839 1.00 63.09 143 GLU A CA 1
ATOM 1038 C C . GLU A 1 143 ? -27.007 -10.242 26.315 1.00 63.09 143 GLU A C 1
ATOM 1040 O O . GLU A 1 143 ? -28.024 -10.810 26.719 1.00 63.09 143 GLU A O 1
ATOM 1045 N N . GLU A 1 144 ? -26.289 -9.451 27.123 1.00 58.75 144 GLU A N 1
ATOM 1046 C CA . GLU A 1 144 ? -26.682 -9.144 28.508 1.00 58.75 144 GLU A CA 1
ATOM 1047 C C . GLU A 1 144 ? -27.814 -8.100 28.599 1.00 58.75 144 GLU A C 1
ATOM 1049 O O . GLU A 1 144 ? -28.582 -8.104 29.566 1.00 58.75 144 GLU A O 1
ATOM 1054 N N . GLN A 1 145 ? -27.962 -7.224 27.599 1.00 53.06 145 GLN A N 1
ATOM 1055 C CA . GLN A 1 145 ? -28.979 -6.162 27.577 1.00 53.06 145 GLN A CA 1
ATOM 1056 C C . GLN A 1 145 ? -30.327 -6.616 26.989 1.00 53.06 145 GLN A C 1
ATOM 1058 O O . GLN A 1 145 ? -31.369 -6.157 27.463 1.00 53.06 145 GLN A O 1
ATOM 1063 N N . ASP A 1 146 ? -30.341 -7.577 26.059 1.00 53.25 146 ASP A N 1
ATOM 1064 C CA . ASP A 1 146 ? -31.572 -8.191 25.518 1.00 53.25 146 ASP A CA 1
ATOM 1065 C C . ASP A 1 146 ? -32.339 -9.055 26.554 1.00 53.25 146 ASP A C 1
ATOM 1067 O O . ASP A 1 146 ? -33.472 -9.481 26.315 1.00 53.25 146 ASP A O 1
ATOM 1071 N N . GLY A 1 147 ? -31.761 -9.287 27.741 1.00 48.97 147 GLY A N 1
ATOM 1072 C CA . GLY A 1 147 ? -32.397 -9.964 28.879 1.00 48.97 147 GLY A CA 1
ATOM 1073 C C . GLY A 1 147 ? -33.207 -9.059 29.825 1.00 48.97 147 GLY A C 1
ATOM 1074 O O . GLY A 1 147 ? -33.820 -9.568 30.768 1.00 48.97 147 GLY A O 1
ATOM 1075 N N . VAL A 1 148 ? -33.232 -7.737 29.612 1.00 47.28 148 VAL A N 1
ATOM 1076 C CA . VAL A 1 148 ? -33.907 -6.768 30.499 1.00 47.28 148 VAL A CA 1
ATOM 1077 C C . VAL A 1 148 ? -35.149 -6.178 29.806 1.00 47.28 148 VAL A C 1
ATOM 1079 O O . VAL A 1 148 ? -35.021 -5.589 28.735 1.00 47.28 148 VAL A O 1
ATOM 1082 N N . PRO A 1 149 ? -36.368 -6.276 30.385 1.00 42.84 149 PRO A N 1
ATOM 1083 C CA . PRO A 1 149 ? -37.567 -5.699 29.777 1.00 42.84 149 PRO A CA 1
ATOM 1084 C C . PRO A 1 149 ? -37.467 -4.170 29.687 1.00 42.84 149 PRO A C 1
ATOM 1086 O O . PRO A 1 149 ? -37.535 -3.468 30.695 1.00 42.84 149 PRO A O 1
ATOM 1089 N N . MET A 1 150 ? -37.323 -3.653 28.469 1.00 46.62 150 MET A N 1
ATOM 1090 C CA . MET A 1 150 ? -37.278 -2.220 28.193 1.00 46.62 150 MET A CA 1
ATOM 1091 C C . MET A 1 150 ? -38.703 -1.648 28.104 1.00 46.62 150 MET A C 1
ATOM 1093 O O . MET A 1 150 ? -39.458 -1.943 27.176 1.00 46.62 150 MET A O 1
ATOM 1097 N N . GLU A 1 151 ? -39.082 -0.824 29.083 1.00 43.31 151 GLU A N 1
ATOM 1098 C CA . GLU A 1 151 ? -40.300 -0.008 29.044 1.00 43.31 151 GLU A CA 1
ATOM 1099 C C . GLU A 1 151 ? -40.104 1.157 28.047 1.00 43.31 151 GLU A C 1
ATOM 1101 O O . GLU A 1 151 ? -39.058 1.813 28.069 1.00 43.31 151 GLU A O 1
ATOM 1106 N N . PRO A 1 152 ? -41.054 1.438 27.134 1.00 40.91 152 PRO A N 1
ATOM 1107 C CA . PRO A 1 152 ? -40.821 2.395 26.058 1.00 40.91 152 PRO A CA 1
ATOM 1108 C C . PRO A 1 152 ? -40.864 3.842 26.568 1.00 40.91 152 PRO A C 1
ATOM 1110 O O . PRO A 1 152 ? -41.924 4.378 26.904 1.00 40.91 152 PRO A O 1
ATOM 1113 N N . ALA A 1 153 ? -39.713 4.515 26.548 1.00 37.22 153 ALA A N 1
ATOM 1114 C CA . ALA A 1 153 ? -39.635 5.959 26.725 1.00 37.22 153 ALA A CA 1
ATOM 1115 C C . ALA A 1 153 ? -40.222 6.676 25.494 1.00 37.22 153 ALA A C 1
ATOM 1117 O O . ALA A 1 153 ? -39.783 6.489 24.358 1.00 37.22 153 ALA A O 1
ATOM 1118 N N . ARG A 1 154 ? -41.242 7.512 25.719 1.00 34.78 154 ARG A N 1
ATOM 1119 C CA . ARG A 1 154 ? -41.861 8.354 24.684 1.00 34.78 154 ARG A CA 1
ATOM 1120 C C . ARG A 1 154 ? -40.873 9.407 24.178 1.00 34.78 154 ARG A C 1
ATOM 1122 O O . ARG A 1 154 ? -40.416 10.244 24.949 1.00 34.78 154 ARG A O 1
ATOM 1129 N N . VAL A 1 155 ? -40.647 9.428 22.866 1.00 34.69 155 VAL A N 1
ATOM 1130 C CA . VAL A 1 155 ? -39.952 10.510 22.158 1.00 34.69 155 VAL A CA 1
ATOM 1131 C C . VAL A 1 155 ? -40.984 11.538 21.688 1.00 34.69 155 VAL A C 1
ATOM 1133 O O . VAL A 1 155 ? -41.776 11.270 20.787 1.00 34.69 155 VAL A O 1
ATOM 1136 N N . THR A 1 156 ? -40.983 12.731 22.282 1.00 36.81 156 THR A N 1
ATOM 1137 C CA . THR A 1 156 ? -41.607 13.928 21.696 1.00 36.81 156 THR A CA 1
ATOM 1138 C C . THR A 1 156 ? -40.532 14.730 20.973 1.00 36.81 15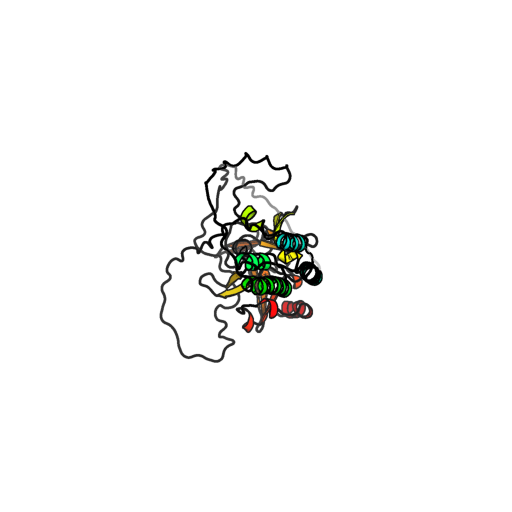6 THR A C 1
ATOM 1140 O O . THR A 1 156 ? -39.676 15.330 21.619 1.00 36.81 156 THR A O 1
ATOM 1143 N N . GLY A 1 157 ? -40.559 14.726 19.640 1.00 33.41 157 GLY A N 1
ATOM 1144 C CA . GLY A 1 157 ? -39.672 15.536 18.807 1.00 33.41 157 GLY A CA 1
ATOM 1145 C C . GLY A 1 157 ? -40.268 16.908 18.472 1.00 33.41 157 GLY A C 1
ATOM 1146 O O . GLY A 1 157 ? -41.449 17.018 18.149 1.00 33.41 157 GLY A O 1
ATOM 1147 N N . GLN A 1 158 ? -39.425 17.939 18.478 1.00 34.59 158 GLN A N 1
ATOM 1148 C CA . GLN A 1 158 ? -39.582 19.147 17.662 1.00 34.59 158 GLN A CA 1
ATOM 1149 C C . GLN A 1 158 ? -38.239 19.431 16.963 1.00 34.59 158 GLN A C 1
ATOM 1151 O O . GLN A 1 158 ? -37.197 19.265 17.599 1.00 34.59 158 GLN A O 1
ATOM 1156 N N . PRO A 1 159 ? -38.223 19.848 15.682 1.00 40.78 159 PRO A N 1
ATOM 1157 C CA . PRO A 1 159 ? -36.986 20.150 14.975 1.00 40.78 159 PRO A CA 1
ATOM 1158 C C . PRO A 1 159 ? -36.564 21.603 15.230 1.00 40.78 159 PRO A C 1
ATOM 1160 O O . PRO A 1 159 ? -37.347 22.526 15.007 1.00 40.78 159 PRO A O 1
ATOM 1163 N N . VAL A 1 160 ? -35.313 21.817 15.642 1.00 34.19 160 VAL A N 1
ATOM 1164 C CA . VAL A 1 160 ? -34.672 23.140 15.611 1.00 34.19 160 VAL A CA 1
ATOM 1165 C C . VAL A 1 160 ? -33.574 23.100 14.555 1.00 34.19 160 VAL A C 1
ATOM 1167 O O . VAL A 1 160 ? -32.643 22.304 14.639 1.00 34.19 160 VAL A O 1
ATOM 1170 N N . ALA A 1 161 ? -33.723 23.939 13.533 1.00 33.47 161 ALA A N 1
ATOM 1171 C CA . ALA A 1 161 ? -32.704 24.178 12.526 1.00 33.47 161 ALA A CA 1
ATOM 1172 C C . ALA A 1 161 ? -31.550 24.984 13.142 1.00 33.47 161 ALA A C 1
ATOM 1174 O O . ALA A 1 161 ? -31.786 26.049 13.712 1.00 33.47 161 ALA A O 1
ATOM 1175 N N . SER A 1 162 ? -30.316 24.504 12.980 1.00 34.28 162 SER A N 1
ATOM 1176 C CA . SER A 1 162 ? -29.101 25.228 13.364 1.00 34.28 162 SER A CA 1
ATOM 1177 C C . SER A 1 162 ? -28.226 25.455 12.134 1.00 34.28 162 SER A C 1
ATOM 1179 O O . SER A 1 162 ? -27.787 24.514 11.477 1.00 34.28 162 SER A O 1
ATOM 1181 N N . THR A 1 163 ? -27.996 26.726 11.819 1.00 31.89 163 THR A N 1
ATOM 1182 C CA . THR A 1 163 ? -27.066 27.210 10.792 1.00 31.89 163 THR A CA 1
ATOM 1183 C C . THR A 1 163 ? -25.610 26.977 11.241 1.00 31.89 163 THR A C 1
ATOM 1185 O O . THR A 1 163 ? -25.328 27.192 12.423 1.00 31.89 163 THR A O 1
ATOM 1188 N N . PRO A 1 164 ? -24.661 26.587 10.362 1.00 34.31 164 PRO A N 1
ATOM 1189 C CA . PRO A 1 164 ? -23.264 26.378 10.758 1.00 34.31 164 PRO A CA 1
ATOM 1190 C C . PRO A 1 164 ? -22.538 27.700 11.088 1.00 34.31 164 PRO A C 1
ATOM 1192 O O . PRO A 1 164 ? -22.756 28.692 10.383 1.00 34.31 164 PRO A O 1
ATOM 1195 N N . PRO A 1 165 ? -21.639 27.739 12.094 1.00 36.53 165 PRO A N 1
ATOM 1196 C CA . PRO A 1 165 ? -20.750 28.878 12.337 1.00 36.53 165 PRO A CA 1
ATOM 1197 C C . PRO A 1 165 ? -19.690 29.042 11.226 1.00 36.53 165 PRO A C 1
ATOM 1199 O O . PRO A 1 165 ? -19.323 28.052 10.589 1.00 36.53 165 PRO A O 1
ATOM 1202 N N . PRO A 1 166 ? -19.137 30.252 11.004 1.00 37.94 166 PRO A N 1
ATOM 1203 C CA . PRO A 1 166 ? -18.047 30.461 10.051 1.00 37.94 166 PRO A CA 1
ATOM 1204 C C . PRO A 1 166 ? -16.754 29.781 10.527 1.00 37.94 166 PRO A C 1
ATOM 1206 O O . PRO A 1 166 ? -16.361 29.931 11.684 1.00 37.94 166 PRO A O 1
ATOM 1209 N N . ALA A 1 167 ? -16.084 29.061 9.625 1.00 40.47 167 ALA A N 1
ATOM 1210 C CA . ALA A 1 167 ? -14.822 28.376 9.900 1.00 40.47 167 ALA A CA 1
ATOM 1211 C C . ALA A 1 167 ? -13.657 29.368 10.147 1.00 40.47 167 ALA A C 1
ATOM 1213 O O . ALA A 1 167 ? -13.550 30.365 9.425 1.00 40.47 167 ALA A O 1
ATOM 1214 N N . PRO A 1 168 ? -12.756 29.104 11.115 1.00 42.16 168 PRO A N 1
ATOM 1215 C CA . PRO A 1 168 ? -11.497 29.837 11.266 1.00 42.16 168 PRO A CA 1
ATOM 1216 C C . PRO A 1 168 ? -10.539 29.587 10.089 1.00 42.16 168 PRO A C 1
ATOM 1218 O O . PRO A 1 168 ? -10.540 28.509 9.498 1.00 42.16 168 PRO A O 1
ATOM 1221 N N . LEU A 1 169 ? -9.695 30.572 9.766 1.00 37.00 169 LEU A N 1
ATOM 1222 C CA . LEU A 1 169 ? -8.645 30.434 8.749 1.00 37.00 169 LEU A CA 1
ATOM 1223 C C . LEU A 1 169 ? -7.527 29.480 9.230 1.00 37.00 169 LEU A C 1
ATOM 1225 O O . LEU A 1 169 ? -7.122 29.587 10.391 1.00 37.00 169 LEU A O 1
ATOM 1229 N N . PRO A 1 170 ? -7.006 28.587 8.364 1.00 44.00 170 PRO A N 1
ATOM 1230 C CA . PRO A 1 170 ? -5.994 27.604 8.745 1.00 44.00 170 PRO A CA 1
ATOM 1231 C C . PRO A 1 170 ? -4.596 28.223 8.971 1.00 44.00 170 PRO A C 1
ATOM 1233 O O . PRO A 1 170 ? -4.254 29.235 8.348 1.00 44.00 170 PRO A O 1
ATOM 1236 N N . PRO A 1 171 ? -3.774 27.630 9.861 1.00 41.47 171 PRO A N 1
ATOM 1237 C CA . PRO A 1 171 ? -2.391 28.033 10.105 1.00 41.47 171 PRO A CA 1
ATOM 1238 C C . PRO A 1 171 ? -1.474 27.756 8.897 1.00 41.47 171 PRO A C 1
ATOM 1240 O O . PRO A 1 171 ? -1.720 26.885 8.072 1.00 41.47 171 PRO A O 1
ATOM 1243 N N . ALA A 1 172 ? -0.364 28.494 8.812 1.00 45.16 172 ALA A N 1
ATOM 1244 C CA . ALA A 1 172 ? 0.520 28.590 7.641 1.00 45.16 172 ALA A CA 1
ATOM 1245 C C . ALA A 1 172 ? 1.323 27.320 7.251 1.00 45.16 172 ALA A C 1
ATOM 1247 O O . ALA A 1 172 ? 2.221 27.421 6.417 1.00 45.16 172 ALA A O 1
ATOM 1248 N N . ASN A 1 173 ? 1.023 26.150 7.828 1.00 48.19 173 ASN A N 1
ATOM 1249 C CA . ASN A 1 173 ? 1.756 24.893 7.606 1.00 48.19 173 ASN A CA 1
ATOM 1250 C C . ASN A 1 173 ? 0.917 23.777 6.954 1.00 48.19 173 ASN A C 1
ATOM 1252 O O . ASN A 1 173 ? 1.446 22.688 6.741 1.00 48.19 173 ASN A O 1
ATOM 1256 N N . ASP A 1 174 ? -0.352 24.028 6.628 1.00 49.28 174 ASP A N 1
ATOM 1257 C CA . ASP A 1 174 ? -1.202 23.044 5.951 1.00 49.28 174 ASP A CA 1
ATOM 1258 C C . ASP A 1 174 ? -0.901 22.977 4.441 1.00 49.28 174 ASP A C 1
ATOM 1260 O O . ASP A 1 174 ? -0.494 23.983 3.838 1.00 49.28 174 ASP A O 1
ATOM 1264 N N . PRO A 1 175 ? -1.093 21.810 3.791 1.00 50.47 175 PRO A N 1
ATOM 1265 C CA . PRO A 1 175 ? -0.986 21.714 2.343 1.00 50.47 175 PRO A CA 1
ATOM 1266 C C . PRO A 1 175 ? -1.936 22.723 1.684 1.00 50.47 175 PRO A C 1
ATOM 1268 O O . PRO A 1 175 ? -3.040 22.960 2.182 1.00 50.47 175 PRO A O 1
ATOM 1271 N N . PRO A 1 176 ? -1.542 23.339 0.555 1.00 42.59 176 PRO A N 1
ATOM 1272 C CA . PRO A 1 176 ? -2.393 24.319 -0.098 1.00 42.59 176 PRO A CA 1
ATOM 1273 C C . PRO A 1 176 ? -3.741 23.677 -0.444 1.00 42.59 176 PRO A C 1
ATOM 1275 O O . PRO A 1 176 ? -3.775 22.573 -0.994 1.00 42.59 176 PRO A O 1
ATOM 1278 N N . VAL A 1 177 ? -4.837 24.397 -0.165 1.00 45.84 177 VAL A N 1
ATOM 1279 C CA . VAL A 1 177 ? -6.215 24.068 -0.582 1.00 45.84 177 VAL A CA 1
ATOM 1280 C C . VAL A 1 177 ? -6.332 24.239 -2.102 1.00 45.84 177 VAL A C 1
ATOM 1282 O O . VAL A 1 177 ? -7.077 25.055 -2.635 1.00 45.84 177 VAL A O 1
ATOM 1285 N N . VAL A 1 178 ? -5.513 23.507 -2.842 1.00 41.78 178 VAL A N 1
ATOM 1286 C CA . VAL A 1 178 ? -5.735 23.240 -4.253 1.00 41.78 178 VAL A CA 1
ATOM 1287 C C . VAL A 1 178 ? -6.748 22.108 -4.265 1.00 41.78 178 VAL A C 1
ATOM 1289 O O . VAL A 1 178 ? -6.568 21.161 -3.506 1.00 41.78 178 VAL A O 1
ATOM 1292 N N . ASN A 1 179 ? -7.799 22.213 -5.086 1.00 46.81 179 ASN A N 1
ATOM 1293 C CA . ASN A 1 179 ? -8.845 21.205 -5.329 1.00 46.81 179 ASN A CA 1
ATOM 1294 C C . ASN A 1 179 ? -8.260 19.832 -5.721 1.00 46.81 179 ASN A C 1
ATOM 1296 O O . ASN A 1 179 ? -8.367 19.372 -6.857 1.00 46.81 179 ASN A O 1
ATOM 1300 N N . ASN A 1 180 ? -7.605 19.172 -4.781 1.00 60.25 180 ASN A N 1
ATOM 1301 C CA . ASN A 1 180 ? -6.985 17.886 -4.931 1.00 60.25 180 ASN A CA 1
ATOM 1302 C C . ASN A 1 180 ? -7.748 16.954 -4.006 1.00 60.25 180 ASN A C 1
ATOM 1304 O O . ASN A 1 180 ? -7.459 16.836 -2.819 1.00 60.25 180 ASN A O 1
ATOM 1308 N N . HIS A 1 181 ? -8.761 16.326 -4.594 1.00 74.25 181 HIS A N 1
ATOM 1309 C CA . HIS A 1 181 ? -9.612 15.298 -4.003 1.00 74.25 181 HIS A CA 1
ATOM 1310 C C . HIS A 1 181 ? -8.863 14.211 -3.205 1.00 74.25 181 HIS A C 1
ATOM 1312 O O . HIS A 1 181 ? -9.486 13.546 -2.385 1.00 74.25 181 HIS A O 1
ATOM 1318 N N . TYR A 1 182 ? -7.544 14.054 -3.382 1.00 85.00 182 TYR A N 1
ATOM 1319 C CA . TYR A 1 182 ? -6.716 13.176 -2.557 1.00 85.00 182 TYR A CA 1
ATOM 1320 C C . TYR A 1 182 ? -6.664 13.587 -1.082 1.00 85.00 182 TYR A C 1
ATOM 1322 O O . TYR A 1 182 ? -6.761 12.705 -0.241 1.00 85.00 182 TYR A O 1
ATOM 1330 N N . TYR A 1 183 ? -6.524 14.876 -0.740 1.00 83.12 183 TYR A N 1
ATOM 1331 C CA . TYR A 1 183 ? -6.247 15.271 0.652 1.00 83.12 183 TYR A CA 1
ATOM 1332 C C . TYR A 1 183 ? -7.348 14.808 1.603 1.00 83.12 183 TYR A C 1
ATOM 1334 O O . TYR A 1 183 ? -7.089 13.965 2.453 1.00 83.12 183 TYR A O 1
ATOM 1342 N N . GLY A 1 184 ? -8.584 15.265 1.392 1.00 81.88 184 GLY A N 1
ATOM 1343 C CA . GLY A 1 184 ? -9.708 14.877 2.248 1.00 81.88 184 GLY A CA 1
ATOM 1344 C C . GLY A 1 184 ? -10.064 13.388 2.173 1.00 81.88 184 GLY A C 1
ATOM 1345 O O . GLY A 1 184 ? -10.500 12.822 3.167 1.00 81.88 184 GLY A O 1
ATOM 1346 N N . ALA A 1 185 ? -9.862 12.733 1.024 1.00 85.00 185 ALA A N 1
ATOM 1347 C CA . ALA A 1 185 ? -10.169 11.309 0.879 1.00 85.00 185 ALA A CA 1
ATOM 1348 C C . ALA A 1 185 ? -9.156 10.393 1.589 1.00 85.00 185 ALA A C 1
ATOM 1350 O O . ALA A 1 185 ? -9.507 9.280 1.975 1.00 85.00 185 ALA A O 1
ATOM 1351 N N . LEU A 1 186 ? -7.901 10.833 1.725 1.00 91.19 186 LEU A N 1
ATOM 1352 C CA . LEU A 1 186 ? -6.812 10.035 2.295 1.00 91.19 186 LEU A CA 1
ATOM 1353 C C . LEU A 1 186 ? -6.484 10.405 3.751 1.00 91.19 186 LEU A C 1
ATOM 1355 O O . LEU A 1 186 ? -5.913 9.581 4.463 1.00 91.19 186 LEU A O 1
ATOM 1359 N N . ASP A 1 187 ? -6.866 11.602 4.200 1.00 88.75 187 ASP A N 1
ATOM 1360 C CA . ASP A 1 187 ? -6.639 12.113 5.562 1.00 88.75 187 ASP A CA 1
ATOM 1361 C C . ASP A 1 187 ? -7.122 11.174 6.691 1.00 88.75 187 ASP A C 1
ATOM 1363 O O . ASP A 1 187 ? -6.392 10.972 7.666 1.00 88.75 187 ASP A O 1
ATOM 1367 N N . PRO A 1 188 ? -8.275 10.479 6.574 1.00 91.94 188 PRO A N 1
ATOM 1368 C CA . PRO A 1 188 ? -8.699 9.558 7.627 1.00 91.94 188 PRO A CA 1
ATOM 1369 C C . PRO A 1 188 ? -7.746 8.371 7.836 1.00 91.94 188 PRO A C 1
ATOM 1371 O O . PRO A 1 188 ? -7.721 7.806 8.930 1.00 91.94 188 PRO A O 1
ATOM 1374 N N . TYR A 1 189 ? -6.962 8.013 6.815 1.00 95.12 189 TYR A N 1
ATOM 1375 C CA . TYR A 1 189 ? -6.215 6.756 6.726 1.00 95.12 189 TYR A CA 1
ATOM 1376 C C . TYR A 1 189 ? -4.690 6.923 6.788 1.00 95.12 189 TYR A C 1
ATOM 1378 O O . TYR A 1 189 ? -3.959 5.940 6.638 1.00 95.12 189 TYR A O 1
ATOM 1386 N N . GLY A 1 190 ? -4.186 8.147 6.944 1.00 95.00 190 GLY A N 1
ATOM 1387 C CA . GLY A 1 190 ? -2.752 8.409 6.967 1.00 95.00 190 GLY A CA 1
ATOM 1388 C C . GLY A 1 190 ? -2.406 9.886 7.069 1.00 95.00 190 GLY A C 1
ATOM 1389 O O . GLY A 1 190 ? -3.284 10.742 7.071 1.00 95.00 190 GLY A O 1
ATOM 1390 N N . ASP A 1 191 ? -1.109 10.169 7.096 1.00 93.56 191 ASP A N 1
ATOM 1391 C CA . ASP A 1 191 ? -0.584 11.515 7.300 1.00 93.56 191 ASP A CA 1
ATOM 1392 C C . ASP A 1 191 ? -0.086 12.126 5.992 1.00 93.56 191 ASP A C 1
ATOM 1394 O O . ASP A 1 191 ? 0.603 11.473 5.199 1.00 93.56 191 ASP A O 1
ATOM 1398 N N . TRP A 1 192 ? -0.346 13.418 5.807 1.00 93.62 192 TRP A N 1
ATOM 1399 C CA . TRP A 1 192 ? 0.331 14.224 4.798 1.00 93.62 192 TRP A CA 1
ATOM 1400 C C . TRP A 1 192 ? 1.613 14.822 5.375 1.00 93.62 192 TRP A C 1
ATOM 1402 O O . TRP A 1 192 ? 1.598 15.505 6.395 1.00 93.62 192 TRP A O 1
ATOM 1412 N N . ILE A 1 193 ? 2.737 14.561 4.715 1.00 93.56 193 ILE A N 1
ATOM 1413 C CA . ILE A 1 193 ? 4.078 14.949 5.160 1.00 93.56 193 ILE A CA 1
ATOM 1414 C C . ILE A 1 193 ? 4.751 15.725 4.034 1.00 93.56 193 ILE A C 1
ATOM 1416 O O . ILE A 1 193 ? 4.613 15.375 2.862 1.00 93.56 193 ILE A O 1
ATOM 1420 N N . TYR A 1 194 ? 5.504 16.768 4.371 1.00 90.44 194 TYR A N 1
ATOM 1421 C CA . TYR A 1 194 ? 6.330 17.465 3.393 1.00 90.44 194 TYR A CA 1
ATOM 1422 C C . TYR A 1 194 ? 7.712 16.805 3.284 1.00 90.44 194 TYR A C 1
ATOM 1424 O O . TYR A 1 194 ? 8.507 16.825 4.224 1.00 90.44 194 TYR A O 1
ATOM 1432 N N . ASP A 1 195 ? 8.011 16.230 2.123 1.00 90.62 195 ASP A N 1
ATOM 1433 C CA . ASP A 1 195 ? 9.315 15.682 1.765 1.00 90.62 195 ASP A CA 1
ATOM 1434 C C . ASP A 1 195 ? 10.063 16.676 0.866 1.00 90.62 195 ASP A C 1
ATOM 1436 O O . ASP A 1 195 ? 9.548 17.128 -0.154 1.00 90.62 195 ASP A O 1
ATOM 1440 N N . GLY A 1 196 ? 11.306 17.016 1.215 1.00 88.56 196 GLY A N 1
ATOM 1441 C CA . GLY A 1 196 ? 12.066 18.036 0.483 1.00 88.56 196 GLY A CA 1
ATOM 1442 C C . GLY A 1 196 ? 12.339 17.698 -0.989 1.00 88.56 196 GLY A C 1
ATOM 1443 O O . GLY A 1 196 ? 12.594 18.606 -1.775 1.00 88.56 196 GLY A O 1
ATOM 1444 N N . SER A 1 197 ? 12.286 16.416 -1.372 1.00 88.75 197 SER A N 1
ATOM 1445 C CA . SER A 1 197 ? 12.505 15.972 -2.755 1.00 88.75 197 SER A CA 1
ATOM 1446 C C . SER A 1 197 ? 11.204 15.810 -3.544 1.00 88.75 197 SER A C 1
ATOM 1448 O O . SER A 1 197 ? 11.215 15.964 -4.764 1.00 88.75 197 SER A O 1
ATOM 1450 N N . HIS A 1 198 ? 10.090 15.513 -2.871 1.00 91.25 198 HIS A N 1
ATOM 1451 C CA . HIS A 1 198 ? 8.827 15.147 -3.524 1.00 91.25 198 HIS A CA 1
ATOM 1452 C C . HIS A 1 198 ? 7.641 16.066 -3.194 1.00 91.25 198 HIS A C 1
ATOM 1454 O O . HIS A 1 198 ? 6.554 15.872 -3.738 1.00 91.25 198 HIS A O 1
ATOM 1460 N N . GLY A 1 199 ? 7.834 17.078 -2.347 1.00 91.00 199 GLY A N 1
ATOM 1461 C CA . GLY A 1 199 ? 6.769 17.953 -1.866 1.00 91.00 199 GLY A CA 1
ATOM 1462 C C . GLY A 1 199 ? 5.838 17.230 -0.893 1.00 91.00 199 GLY A C 1
ATOM 1463 O O . GLY A 1 199 ? 6.282 16.423 -0.081 1.00 91.00 199 GLY A O 1
ATOM 1464 N N . TRP A 1 200 ? 4.540 17.520 -0.965 1.00 90.12 200 TRP A N 1
ATOM 1465 C CA . TRP A 1 200 ? 3.539 16.864 -0.122 1.00 90.12 200 TRP A CA 1
ATOM 1466 C C . TRP A 1 200 ? 3.311 15.415 -0.549 1.00 90.12 200 TRP A C 1
ATOM 1468 O O . TRP A 1 200 ? 2.838 15.136 -1.653 1.00 90.12 200 TRP A O 1
ATOM 1478 N N . VAL A 1 201 ? 3.632 14.500 0.358 1.00 95.19 201 VAL A N 1
ATOM 1479 C CA . VAL A 1 201 ? 3.487 13.055 0.204 1.00 95.19 201 VAL A CA 1
ATOM 1480 C C . VAL A 1 201 ? 2.524 12.516 1.249 1.00 95.19 201 VAL A C 1
ATOM 1482 O O . VAL A 1 201 ? 2.361 13.109 2.312 1.00 95.19 201 VAL A O 1
ATOM 1485 N N . TRP A 1 202 ? 1.891 11.388 0.955 1.00 96.81 202 TRP A N 1
ATOM 1486 C CA . TRP A 1 202 ? 0.958 10.749 1.875 1.00 96.81 202 TRP A CA 1
ATOM 1487 C C . TRP A 1 202 ? 1.524 9.433 2.396 1.00 96.81 202 TRP A C 1
ATOM 1489 O O . TRP A 1 202 ? 1.970 8.589 1.617 1.00 96.81 202 TRP A O 1
ATOM 1499 N N . ARG A 1 203 ? 1.501 9.241 3.711 1.00 96.94 203 ARG A N 1
ATOM 1500 C CA . ARG A 1 203 ? 1.952 8.018 4.371 1.00 96.94 203 ARG A CA 1
ATOM 1501 C C . ARG A 1 203 ? 0.749 7.321 5.015 1.00 96.94 203 ARG A C 1
ATOM 1503 O O . ARG A 1 203 ? 0.211 7.864 5.977 1.00 96.94 203 ARG A O 1
ATOM 1510 N N . PRO A 1 204 ? 0.342 6.129 4.544 1.00 97.00 204 PRO A N 1
ATOM 1511 C CA . PRO A 1 204 ? -0.764 5.402 5.158 1.00 97.00 204 PRO A CA 1
ATOM 1512 C C . PRO A 1 204 ? -0.413 4.967 6.583 1.00 97.00 204 PRO A C 1
ATOM 1514 O O . PRO A 1 204 ? 0.699 4.491 6.830 1.00 97.00 204 PRO A O 1
ATOM 1517 N N . THR A 1 205 ? -1.381 5.028 7.495 1.00 96.25 205 THR A N 1
ATOM 1518 C CA . THR A 1 205 ? -1.222 4.555 8.877 1.00 96.25 205 THR A CA 1
ATOM 1519 C C . THR A 1 205 ? -0.829 3.081 8.932 1.00 96.25 205 THR A C 1
ATOM 1521 O O . THR A 1 205 ? 0.059 2.718 9.700 1.00 96.25 205 THR A O 1
ATOM 1524 N N . VAL A 1 206 ? -1.375 2.238 8.048 1.00 95.56 206 VAL A N 1
ATOM 1525 C CA . VAL A 1 206 ? -1.027 0.808 8.012 1.00 95.56 206 VAL A CA 1
ATOM 1526 C C . VAL A 1 206 ? 0.465 0.562 7.750 1.00 95.56 206 VAL A C 1
ATOM 1528 O O . VAL A 1 206 ? 1.013 -0.409 8.258 1.00 95.56 206 VAL A O 1
ATOM 1531 N N . ALA A 1 207 ? 1.158 1.457 7.032 1.00 94.69 207 ALA A N 1
ATOM 1532 C CA . ALA A 1 207 ? 2.606 1.349 6.832 1.00 94.69 207 ALA A CA 1
ATOM 1533 C C . ALA A 1 207 ? 3.433 1.743 8.064 1.00 94.69 207 ALA A C 1
ATOM 1535 O O . ALA A 1 207 ? 4.627 1.451 8.114 1.00 94.69 207 ALA A O 1
ATOM 1536 N N . VAL A 1 208 ? 2.818 2.440 9.022 1.00 92.31 208 VAL A N 1
ATOM 1537 C CA . VAL A 1 208 ? 3.423 2.807 10.307 1.00 92.31 208 VAL A CA 1
ATOM 1538 C C . VAL A 1 208 ? 3.169 1.706 11.338 1.00 92.31 208 VAL A C 1
ATOM 1540 O O . VAL A 1 208 ? 4.088 1.337 12.061 1.00 92.31 208 VAL A O 1
ATOM 1543 N N . VAL A 1 209 ? 1.948 1.158 11.372 1.00 89.88 209 VAL A N 1
ATOM 1544 C CA . VAL A 1 209 ? 1.550 0.080 12.296 1.00 89.88 209 VAL A CA 1
ATOM 1545 C C . VAL A 1 209 ? 2.228 -1.248 11.943 1.00 89.88 209 VAL A C 1
ATOM 1547 O O . VAL A 1 209 ? 2.762 -1.922 12.822 1.00 89.88 209 VAL A O 1
ATOM 1550 N N . ASP A 1 210 ? 2.246 -1.624 10.660 1.00 88.81 210 ASP A N 1
ATOM 1551 C CA . ASP A 1 210 ? 2.906 -2.838 10.168 1.00 88.81 210 ASP A CA 1
ATOM 1552 C C . ASP A 1 210 ? 4.202 -2.477 9.428 1.00 88.81 210 ASP A C 1
ATOM 1554 O O . ASP A 1 210 ? 4.200 -2.117 8.249 1.00 88.81 210 ASP A O 1
ATOM 1558 N N . GLY A 1 211 ? 5.347 -2.643 10.098 1.00 85.81 211 GLY A N 1
ATOM 1559 C CA . GLY A 1 211 ? 6.666 -2.423 9.489 1.00 85.81 211 GLY A CA 1
ATOM 1560 C C . GLY A 1 211 ? 6.991 -3.377 8.325 1.00 85.81 211 GLY A C 1
ATOM 1561 O O . GLY A 1 211 ? 7.898 -3.112 7.532 1.00 85.81 211 GLY A O 1
ATOM 1562 N N . GLY A 1 212 ? 6.252 -4.482 8.194 1.00 88.56 212 GLY A N 1
ATOM 1563 C CA . GLY A 1 212 ? 6.317 -5.409 7.068 1.00 88.56 212 GLY A CA 1
ATOM 1564 C C . GLY A 1 212 ? 5.409 -5.024 5.896 1.00 88.56 212 GLY A C 1
ATOM 1565 O O . GLY A 1 212 ? 5.458 -5.704 4.857 1.00 88.56 212 GLY A O 1
ATOM 1566 N N . TRP A 1 213 ? 4.595 -3.973 6.035 1.00 93.75 213 TRP A N 1
ATOM 1567 C CA . TRP A 1 213 ? 3.669 -3.503 5.013 1.00 93.75 213 TRP A CA 1
ATOM 1568 C C . TRP A 1 213 ? 4.402 -2.983 3.779 1.00 93.75 213 TRP A C 1
ATOM 1570 O O . TRP A 1 213 ? 5.444 -2.323 3.852 1.00 93.75 213 TRP A O 1
ATOM 1580 N N . ARG A 1 214 ? 3.856 -3.296 2.604 1.00 95.19 214 ARG A N 1
ATOM 1581 C CA . ARG A 1 214 ? 4.377 -2.873 1.310 1.00 95.19 214 ARG A CA 1
ATOM 1582 C C . ARG A 1 214 ? 3.233 -2.587 0.339 1.00 95.19 214 ARG A C 1
ATOM 1584 O O . ARG A 1 214 ? 2.277 -3.368 0.263 1.00 95.19 214 ARG A O 1
ATOM 1591 N N . PRO A 1 215 ? 3.367 -1.542 -0.492 1.00 96.88 215 PRO A N 1
ATOM 1592 C CA . PRO A 1 215 ? 2.429 -1.327 -1.577 1.00 96.88 215 PRO A CA 1
ATOM 1593 C C . PRO A 1 215 ? 2.488 -2.490 -2.574 1.00 96.88 215 PRO A C 1
ATOM 1595 O O . PRO A 1 215 ? 3.546 -3.082 -2.798 1.00 96.88 215 PRO A O 1
ATOM 1598 N N . TYR A 1 216 ? 1.343 -2.812 -3.176 1.00 97.06 216 TYR A N 1
ATOM 1599 C CA . TYR A 1 216 ? 1.181 -3.934 -4.103 1.00 97.06 216 TYR A CA 1
ATOM 1600 C C . TYR A 1 216 ? 1.488 -5.317 -3.496 1.00 97.06 216 TYR A C 1
ATOM 1602 O O . TYR A 1 216 ? 1.830 -6.243 -4.221 1.00 97.06 216 TYR A O 1
ATOM 1610 N N . SER A 1 217 ? 1.391 -5.496 -2.177 1.00 95.38 217 SER A N 1
ATOM 1611 C CA . SER A 1 217 ? 1.611 -6.801 -1.530 1.00 95.38 217 SER A CA 1
ATOM 1612 C C . SER A 1 217 ? 0.526 -7.112 -0.500 1.00 95.38 217 SER A C 1
ATOM 1614 O O . SER A 1 217 ? -0.127 -8.159 -0.576 1.00 95.38 217 SER A O 1
ATOM 1616 N N . GLN A 1 218 ? 0.269 -6.178 0.416 1.00 93.62 218 GLN A N 1
ATOM 1617 C CA . GLN A 1 218 ? -0.792 -6.261 1.419 1.00 93.62 218 GLN A CA 1
ATOM 1618 C C . GLN A 1 218 ? -2.076 -5.559 0.969 1.00 93.62 218 GLN A C 1
ATOM 1620 O O . GLN A 1 218 ? -2.046 -4.661 0.131 1.00 93.62 218 GLN A O 1
ATOM 1625 N N . GLY A 1 219 ? -3.207 -5.985 1.544 1.00 91.50 219 GLY A N 1
ATOM 1626 C CA . GLY A 1 219 ? -4.518 -5.369 1.309 1.00 91.50 219 GLY A CA 1
ATOM 1627 C C . GLY A 1 219 ? -4.918 -5.325 -0.164 1.00 91.50 219 GLY A C 1
ATOM 1628 O O . GLY A 1 219 ? -5.411 -4.313 -0.658 1.00 91.50 219 GLY A O 1
ATOM 1629 N N . GLY A 1 220 ? -4.664 -6.414 -0.888 1.00 94.69 220 GLY A N 1
ATOM 1630 C CA . GLY A 1 220 ? -5.061 -6.563 -2.281 1.00 94.69 220 GLY A CA 1
ATOM 1631 C C . GLY A 1 220 ? -4.553 -7.856 -2.907 1.00 94.69 220 GLY A C 1
ATOM 1632 O O . GLY A 1 220 ? -4.032 -8.745 -2.226 1.00 94.69 220 GLY A O 1
ATOM 1633 N N . ARG A 1 221 ? -4.737 -7.957 -4.223 1.00 95.12 221 ARG A N 1
ATOM 1634 C CA . ARG A 1 221 ? -4.216 -9.039 -5.067 1.00 95.12 221 ARG A CA 1
ATOM 1635 C C . ARG A 1 221 ? -4.040 -8.574 -6.507 1.00 95.12 221 ARG A C 1
ATOM 1637 O O . ARG A 1 221 ? -4.706 -7.632 -6.938 1.00 95.12 221 ARG A O 1
ATOM 1644 N N . TRP A 1 222 ? -3.257 -9.316 -7.281 1.00 95.81 222 TRP A N 1
ATOM 1645 C CA . TRP A 1 222 ? -3.225 -9.147 -8.729 1.00 95.81 222 TRP A CA 1
ATOM 1646 C C . TRP A 1 222 ? -4.416 -9.838 -9.392 1.00 95.81 222 TRP A C 1
ATOM 1648 O O . TRP A 1 222 ? -4.747 -10.988 -9.089 1.00 95.81 222 TRP A O 1
ATOM 1658 N N . ILE A 1 223 ? -5.052 -9.150 -10.334 1.00 92.44 223 ILE A N 1
ATOM 1659 C CA . ILE A 1 223 ? -6.002 -9.747 -11.272 1.00 92.44 223 ILE A CA 1
ATOM 1660 C C . ILE A 1 223 ? -5.598 -9.366 -12.691 1.00 92.44 223 ILE A C 1
ATOM 1662 O O . ILE A 1 223 ? -5.124 -8.261 -12.934 1.00 92.44 223 ILE A O 1
ATOM 1666 N N . TYR A 1 224 ? -5.780 -10.292 -13.624 1.00 85.25 224 TYR A N 1
ATOM 1667 C CA . TYR A 1 224 ? -5.635 -9.985 -15.038 1.00 85.25 224 TYR A CA 1
ATOM 1668 C C . TYR A 1 224 ? -6.970 -9.462 -15.572 1.00 85.25 224 TYR A C 1
ATOM 1670 O O . TYR A 1 224 ? -8.001 -10.113 -15.370 1.00 85.25 224 TYR A O 1
ATOM 1678 N N . SER A 1 225 ? -6.947 -8.293 -16.204 1.00 82.69 225 SER A N 1
ATOM 1679 C CA . SER A 1 225 ? -8.108 -7.628 -16.793 1.00 82.69 225 SER A CA 1
ATOM 1680 C C . SER A 1 225 ? -7.819 -7.176 -18.229 1.00 82.69 225 SER A C 1
ATOM 1682 O O . SER A 1 225 ? -6.737 -7.386 -18.775 1.00 82.69 225 SER A O 1
ATOM 1684 N N . ASP A 1 226 ? -8.808 -6.544 -18.850 1.00 81.62 226 ASP A N 1
ATOM 1685 C CA . ASP A 1 226 ? -8.730 -5.887 -20.159 1.00 81.62 226 ASP A CA 1
ATOM 1686 C C . ASP A 1 226 ? -7.664 -4.780 -20.248 1.00 81.62 226 ASP A C 1
ATOM 1688 O O . ASP A 1 226 ? -7.189 -4.451 -21.333 1.00 81.62 226 ASP A O 1
ATOM 1692 N N . VAL A 1 227 ? -7.258 -4.237 -19.103 1.00 76.19 227 VAL A N 1
ATOM 1693 C CA . VAL A 1 227 ? -6.212 -3.216 -18.968 1.00 76.19 227 VAL A CA 1
ATOM 1694 C C . VAL A 1 227 ? -4.867 -3.792 -18.505 1.00 76.19 227 VAL A C 1
ATOM 1696 O O . VAL A 1 227 ? -3.958 -3.039 -18.168 1.00 76.19 227 VAL A O 1
ATOM 1699 N N . GLY A 1 228 ? -4.716 -5.121 -18.513 1.00 84.88 228 GLY A N 1
ATOM 1700 C CA . GLY A 1 228 ? -3.504 -5.836 -18.113 1.00 84.88 228 GLY A CA 1
ATOM 1701 C C . GLY A 1 228 ? -3.532 -6.303 -16.657 1.00 84.88 228 GLY A C 1
ATOM 1702 O O . GLY A 1 228 ? -4.589 -6.569 -16.087 1.00 84.88 228 GLY A O 1
ATOM 1703 N N . TRP A 1 229 ? -2.356 -6.444 -16.041 1.00 87.81 229 TRP A N 1
ATOM 1704 C CA . TRP A 1 229 ? -2.267 -6.792 -14.622 1.00 87.81 229 TRP A CA 1
ATOM 1705 C C . TRP A 1 229 ? -2.670 -5.609 -13.751 1.00 87.81 229 TRP A C 1
ATOM 1707 O O . TRP A 1 229 ? -1.937 -4.629 -13.626 1.00 87.81 229 TRP A O 1
ATOM 1717 N N . TYR A 1 230 ? -3.838 -5.737 -13.134 1.00 92.31 230 TYR A N 1
ATOM 1718 C CA . TYR A 1 230 ? -4.451 -4.746 -12.271 1.00 92.31 230 TYR A CA 1
ATOM 1719 C C . TYR A 1 230 ? -4.249 -5.119 -10.804 1.00 92.31 230 TYR A C 1
ATOM 1721 O O . TYR A 1 230 ? -4.514 -6.256 -10.388 1.00 92.31 230 TYR A O 1
ATOM 1729 N N . TRP A 1 231 ? -3.792 -4.152 -10.010 1.00 96.75 231 TRP A N 1
ATOM 1730 C CA . TRP A 1 231 ? -3.766 -4.310 -8.563 1.00 96.75 231 TRP A CA 1
ATOM 1731 C C . TRP A 1 231 ? -5.153 -4.047 -7.987 1.00 96.75 231 TRP A C 1
ATOM 1733 O O . TRP A 1 231 ? -5.588 -2.906 -7.872 1.00 96.75 231 TRP A O 1
ATOM 1743 N N . ASN A 1 232 ? -5.844 -5.106 -7.586 1.00 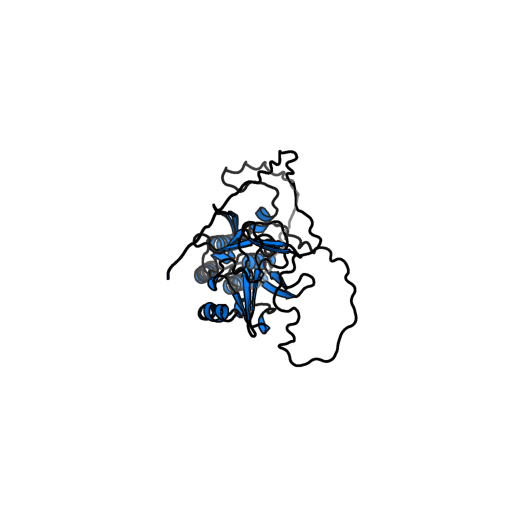96.00 232 ASN A N 1
ATOM 1744 C CA . ASN A 1 232 ? -7.133 -4.990 -6.928 1.00 96.00 232 ASN A CA 1
ATOM 1745 C C . ASN A 1 232 ? -6.936 -4.819 -5.422 1.00 96.00 232 ASN A C 1
ATOM 1747 O O . ASN A 1 232 ? -6.853 -5.812 -4.689 1.00 96.00 232 ASN A O 1
ATOM 1751 N N . SER A 1 233 ? -6.860 -3.565 -4.978 1.00 95.75 233 SER A N 1
ATOM 1752 C CA . SER A 1 233 ? -6.788 -3.230 -3.558 1.00 95.75 233 SER A CA 1
ATOM 1753 C C . SER A 1 233 ? -8.106 -3.521 -2.836 1.00 95.75 233 SER A C 1
ATOM 1755 O O . SER A 1 233 ? -9.186 -3.416 -3.412 1.00 95.75 233 SER A O 1
ATOM 1757 N N . TYR A 1 234 ? -7.999 -3.907 -1.570 1.00 94.88 234 TYR A N 1
ATOM 1758 C CA . TYR A 1 234 ? -9.111 -4.007 -0.627 1.00 94.88 234 TYR A CA 1
ATOM 1759 C C . TYR A 1 234 ? -9.209 -2.788 0.285 1.00 94.88 234 TYR A C 1
ATOM 1761 O O . TYR A 1 234 ? -10.185 -2.682 1.013 1.00 94.88 234 TYR A O 1
ATOM 1769 N N . TYR A 1 235 ? -8.218 -1.894 0.240 1.00 95.56 235 TYR A N 1
ATOM 1770 C CA . TYR A 1 235 ? -8.259 -0.660 0.997 1.00 95.56 235 TYR A CA 1
ATOM 1771 C C . TYR A 1 235 ? -9.269 0.298 0.375 1.00 95.56 235 TYR A C 1
ATOM 1773 O O . TYR A 1 235 ? -9.186 0.560 -0.831 1.00 95.56 235 TYR A O 1
ATOM 1781 N N . SER A 1 236 ? -10.160 0.892 1.172 1.00 92.75 236 SER A N 1
ATOM 1782 C CA . SER A 1 236 ? -11.134 1.864 0.641 1.00 92.75 236 SER A CA 1
ATOM 1783 C C . SER A 1 236 ? -10.450 3.094 0.042 1.00 92.75 236 SER A C 1
ATOM 1785 O O . SER A 1 236 ? -10.949 3.691 -0.908 1.00 92.75 236 SER A O 1
ATOM 1787 N N . TRP A 1 237 ? -9.260 3.438 0.537 1.00 93.75 237 TRP A N 1
ATOM 1788 C CA . TRP A 1 237 ? -8.408 4.500 0.002 1.00 93.75 237 TRP A CA 1
ATOM 1789 C C . TRP A 1 237 ? -7.564 4.071 -1.213 1.00 93.75 237 TRP A C 1
ATOM 1791 O O . TRP A 1 237 ? -6.958 4.913 -1.874 1.00 93.75 237 TRP A O 1
ATOM 1801 N N . GLY A 1 238 ? -7.517 2.776 -1.546 1.00 94.62 238 GLY A N 1
ATOM 1802 C CA . GLY A 1 238 ? -6.592 2.196 -2.524 1.00 94.62 238 GLY A CA 1
ATOM 1803 C C . GLY A 1 238 ? -6.793 2.652 -3.974 1.00 94.62 238 GLY A C 1
ATOM 1804 O O . GLY A 1 238 ? -5.866 2.556 -4.780 1.00 94.62 238 GLY A O 1
ATOM 1805 N N . TRP A 1 239 ? -7.967 3.199 -4.305 1.00 90.69 239 TRP A N 1
ATOM 1806 C CA . TRP A 1 239 ? -8.287 3.698 -5.647 1.00 90.69 239 TRP A CA 1
ATOM 1807 C C . TRP A 1 239 ? -7.288 4.757 -6.145 1.00 90.69 239 TRP A C 1
ATOM 1809 O O . TRP A 1 239 ? -6.996 4.802 -7.341 1.00 90.69 239 TRP A O 1
ATOM 1819 N N . ALA A 1 240 ? -6.748 5.590 -5.244 1.00 90.38 240 ALA A N 1
ATOM 1820 C CA . ALA A 1 240 ? -5.781 6.626 -5.592 1.00 90.38 240 ALA A CA 1
ATOM 1821 C C . ALA A 1 240 ? -4.350 6.068 -5.577 1.00 90.38 240 ALA A C 1
ATOM 1823 O O . ALA A 1 240 ? -3.761 5.936 -6.653 1.00 90.38 240 ALA A O 1
ATOM 1824 N N . PRO A 1 241 ? -3.775 5.674 -4.423 1.00 95.31 241 PRO A N 1
ATOM 1825 C CA . PRO A 1 241 ? -2.339 5.424 -4.332 1.00 95.31 241 PRO A CA 1
ATOM 1826 C C . PRO A 1 241 ? -1.815 4.227 -5.136 1.00 95.31 241 PRO A C 1
ATOM 1828 O O . PRO A 1 241 ? -0.618 4.157 -5.418 1.00 95.31 241 PRO A O 1
ATOM 1831 N N . PHE A 1 242 ? -2.673 3.272 -5.516 1.00 96.44 242 PHE A N 1
ATOM 1832 C CA . PHE A 1 242 ? -2.266 2.124 -6.339 1.00 96.44 242 PHE A CA 1
ATOM 1833 C C . PHE A 1 242 ? -2.409 2.346 -7.848 1.00 96.44 242 PHE A C 1
ATOM 1835 O O . PHE A 1 242 ? -1.844 1.581 -8.630 1.00 96.44 242 PHE A O 1
ATOM 1842 N N . HIS A 1 243 ? -3.122 3.390 -8.273 1.00 93.44 243 HIS A N 1
ATOM 1843 C CA . HIS A 1 243 ? -3.407 3.629 -9.694 1.00 93.44 243 HIS A CA 1
ATOM 1844 C C . HIS A 1 243 ? -2.929 4.991 -10.188 1.00 93.44 243 HIS A C 1
ATOM 1846 O O . HIS A 1 243 ? -2.661 5.172 -11.376 1.00 93.44 243 HIS A O 1
ATOM 1852 N N . TYR A 1 244 ? -2.738 5.932 -9.274 1.00 89.44 244 TYR A N 1
ATOM 1853 C CA . TYR A 1 244 ? -2.240 7.271 -9.523 1.00 89.44 244 TYR A CA 1
ATOM 1854 C C . TYR A 1 244 ? -0.968 7.487 -8.704 1.00 89.44 244 TYR A C 1
ATOM 1856 O O . TYR A 1 244 ? -0.842 6.959 -7.607 1.00 89.44 244 TYR A O 1
ATOM 1864 N N . GLY A 1 245 ? -0.010 8.259 -9.219 1.00 90.88 245 GLY A N 1
ATOM 1865 C CA . GLY A 1 245 ? 1.214 8.594 -8.476 1.00 90.88 245 GLY A CA 1
ATOM 1866 C C . GLY A 1 245 ? 2.238 7.459 -8.365 1.00 90.88 245 GLY A C 1
ATOM 1867 O O . GLY A 1 245 ? 2.241 6.518 -9.162 1.00 90.88 245 GLY A O 1
ATOM 1868 N N . ARG A 1 246 ? 3.185 7.596 -7.432 1.00 94.50 246 ARG A N 1
ATOM 1869 C CA . ARG A 1 246 ? 4.323 6.678 -7.247 1.00 94.50 246 ARG A CA 1
ATOM 1870 C C . ARG A 1 246 ? 4.537 6.380 -5.777 1.00 94.50 246 ARG A C 1
ATOM 1872 O O . ARG A 1 246 ? 4.376 7.259 -4.943 1.00 94.50 246 ARG A O 1
ATOM 1879 N N . TRP A 1 247 ? 4.963 5.163 -5.471 1.00 96.88 247 TRP A N 1
ATOM 1880 C CA . TRP A 1 247 ? 5.416 4.828 -4.127 1.00 96.88 247 TRP A CA 1
ATOM 1881 C C . TRP A 1 247 ? 6.920 5.027 -4.019 1.00 96.88 247 TRP A C 1
ATOM 1883 O O . TRP A 1 247 ? 7.678 4.684 -4.927 1.00 96.88 247 TRP A O 1
ATOM 1893 N N . HIS A 1 248 ? 7.350 5.549 -2.881 1.00 95.81 248 HIS A N 1
ATOM 1894 C CA . HIS A 1 248 ? 8.747 5.634 -2.502 1.00 95.81 248 HIS A CA 1
ATOM 1895 C C . HIS A 1 248 ? 8.919 5.136 -1.071 1.00 95.81 248 HIS A C 1
ATOM 1897 O O . HIS A 1 248 ? 7.967 5.076 -0.294 1.00 95.81 248 HIS A O 1
ATOM 1903 N N . ARG A 1 249 ? 10.150 4.767 -0.727 1.00 94.38 249 ARG A N 1
ATOM 1904 C CA . ARG A 1 249 ? 10.517 4.387 0.630 1.00 94.38 249 ARG A CA 1
ATOM 1905 C C . ARG A 1 249 ? 11.775 5.128 1.040 1.00 94.38 249 ARG A C 1
ATOM 1907 O O . ARG A 1 249 ? 12.817 4.932 0.420 1.00 94.38 249 ARG A O 1
ATOM 1914 N N . SER A 1 250 ? 11.688 5.922 2.102 1.00 91.50 250 SER A N 1
ATOM 1915 C CA . SER A 1 250 ? 12.855 6.553 2.722 1.00 91.50 250 SER A CA 1
ATOM 1916 C C . SER A 1 250 ? 13.132 5.965 4.102 1.00 91.50 250 SER A C 1
ATOM 1918 O O . SER A 1 250 ? 12.273 5.332 4.713 1.00 91.50 250 SER A O 1
ATOM 1920 N N . ILE A 1 251 ? 14.348 6.191 4.599 1.00 89.38 251 ILE A N 1
ATOM 1921 C CA . ILE A 1 251 ? 14.736 5.809 5.965 1.00 89.38 251 ILE A CA 1
ATOM 1922 C C . ILE A 1 251 ? 13.917 6.600 6.995 1.00 89.38 251 ILE A C 1
ATOM 1924 O O . ILE A 1 251 ? 13.555 6.059 8.032 1.00 89.38 251 ILE A O 1
ATOM 1928 N N . LEU A 1 252 ? 13.610 7.867 6.698 1.00 89.12 252 LEU A N 1
ATOM 1929 C CA . LEU A 1 252 ? 12.919 8.764 7.622 1.00 89.12 252 LEU A CA 1
ATOM 1930 C C . LEU A 1 252 ? 11.413 8.485 7.712 1.00 89.12 252 LEU A C 1
ATOM 1932 O O . LEU A 1 252 ? 10.843 8.537 8.796 1.00 89.12 252 LEU A O 1
ATOM 1936 N N . HIS A 1 253 ? 10.764 8.212 6.578 1.00 89.50 253 HIS A N 1
ATOM 1937 C CA . HIS A 1 253 ? 9.302 8.159 6.495 1.00 89.50 253 HIS A CA 1
ATOM 1938 C C . HIS A 1 253 ? 8.748 6.751 6.256 1.00 89.50 253 HIS A C 1
ATOM 1940 O O . HIS A 1 253 ? 7.533 6.576 6.295 1.00 89.50 253 HIS A O 1
ATOM 1946 N N . GLY A 1 254 ? 9.597 5.750 6.005 1.00 93.56 254 GLY A N 1
ATOM 1947 C CA . GLY A 1 254 ? 9.129 4.449 5.535 1.00 93.56 254 GLY A CA 1
ATOM 1948 C C . GLY A 1 254 ? 8.486 4.574 4.153 1.00 93.56 254 GLY A C 1
ATOM 1949 O O . GLY A 1 254 ? 8.943 5.370 3.328 1.00 93.56 254 GLY A O 1
ATOM 1950 N N . TRP A 1 255 ? 7.460 3.764 3.880 1.00 96.38 255 TRP A N 1
ATOM 1951 C CA . TRP A 1 255 ? 6.703 3.848 2.629 1.00 96.38 255 TRP A CA 1
ATOM 1952 C C . TRP A 1 255 ? 5.795 5.072 2.614 1.00 96.38 255 TRP A C 1
ATOM 1954 O O . TRP A 1 255 ? 4.947 5.228 3.485 1.00 96.38 255 TRP A O 1
ATOM 1964 N N . TYR A 1 256 ? 5.916 5.884 1.572 1.00 97.25 256 TYR A N 1
ATOM 1965 C CA . TYR A 1 256 ? 5.009 6.988 1.303 1.00 97.25 256 TYR A CA 1
ATOM 1966 C C . TYR A 1 256 ? 4.667 7.063 -0.181 1.00 97.25 256 TYR A C 1
ATOM 1968 O O . TYR A 1 256 ? 5.390 6.576 -1.056 1.00 97.25 256 TYR A O 1
ATOM 1976 N N . TRP A 1 257 ? 3.541 7.695 -0.456 1.00 97.81 257 TRP A N 1
ATOM 1977 C CA . TRP A 1 257 ? 3.008 7.903 -1.780 1.00 97.81 257 TRP A CA 1
ATOM 1978 C C . TRP A 1 257 ? 3.223 9.346 -2.229 1.00 97.81 257 TRP A C 1
ATOM 1980 O O . TRP A 1 257 ? 2.865 10.295 -1.535 1.00 97.81 257 TRP A O 1
ATOM 1990 N N . VAL A 1 258 ? 3.792 9.498 -3.419 1.00 96.00 258 VAL A N 1
ATOM 1991 C CA . VAL A 1 258 ? 3.932 10.768 -4.126 1.00 96.00 258 VAL A CA 1
ATOM 1992 C C . VAL A 1 258 ? 2.747 10.917 -5.082 1.00 96.00 258 VAL A C 1
ATOM 1994 O O . VAL A 1 258 ? 2.615 10.095 -6.002 1.00 96.00 258 VAL A O 1
ATOM 1997 N N . PRO A 1 259 ? 1.900 11.948 -4.910 1.00 91.75 259 PRO A N 1
ATOM 1998 C CA . PRO A 1 259 ? 0.728 12.139 -5.745 1.00 91.75 259 PRO A CA 1
ATOM 1999 C C . PRO A 1 259 ? 1.037 12.252 -7.236 1.00 91.75 259 PRO A C 1
ATOM 2001 O O . PRO A 1 259 ? 2.031 12.836 -7.663 1.00 91.75 259 PRO A O 1
ATOM 2004 N N . GLY A 1 260 ? 0.126 11.732 -8.054 1.00 86.12 260 GLY A N 1
ATOM 2005 C CA . GLY A 1 260 ? 0.152 11.907 -9.501 1.00 86.12 260 GLY A CA 1
ATOM 2006 C C . GLY A 1 260 ? -1.250 11.869 -10.087 1.00 86.12 260 GLY A C 1
ATOM 2007 O O . GLY A 1 260 ? -2.209 11.540 -9.400 1.00 86.12 260 GLY A O 1
ATOM 2008 N N . TYR A 1 261 ? -1.374 12.209 -11.368 1.00 82.56 261 TYR A N 1
ATOM 2009 C CA . TYR A 1 261 ? -2.679 12.341 -12.038 1.00 82.56 261 TYR A CA 1
ATOM 2010 C C . TYR A 1 261 ? -2.849 11.411 -13.241 1.00 82.56 261 TYR A C 1
ATOM 2012 O O . TYR A 1 261 ? -3.905 11.376 -13.861 1.00 82.56 261 TYR A O 1
ATOM 2020 N N . THR A 1 262 ? -1.806 10.659 -13.596 1.00 80.88 262 THR A N 1
ATOM 2021 C CA . THR A 1 262 ? -1.882 9.663 -14.670 1.00 80.88 262 THR A CA 1
ATOM 2022 C C . THR A 1 262 ? -2.253 8.311 -14.082 1.00 80.88 262 THR A C 1
ATOM 2024 O O . THR A 1 262 ? -1.551 7.813 -13.199 1.00 80.88 262 THR A O 1
ATOM 2027 N N . TRP A 1 263 ? -3.344 7.743 -14.590 1.00 86.12 263 TRP A N 1
ATOM 2028 C CA . TRP A 1 263 ? -3.841 6.431 -14.192 1.00 86.12 263 TRP A CA 1
ATOM 2029 C C . TRP A 1 263 ? -3.018 5.301 -14.834 1.00 86.12 263 TRP A C 1
ATOM 2031 O O . TRP A 1 263 ? -2.584 5.422 -15.981 1.00 86.12 263 TRP A O 1
ATOM 2041 N N . SER A 1 264 ? -2.839 4.199 -14.107 1.00 83.62 264 SER A N 1
ATOM 2042 C CA . SER A 1 264 ? -2.299 2.917 -14.581 1.00 83.62 264 SER A CA 1
ATOM 2043 C C . SER A 1 264 ? -2.972 1.759 -13.832 1.00 83.62 264 SER A C 1
ATOM 2045 O O . SER A 1 264 ? -3.327 1.942 -12.661 1.00 83.62 264 SER A O 1
ATOM 2047 N N . PRO A 1 265 ? -3.109 0.553 -14.428 1.00 88.25 265 PRO A N 1
ATOM 2048 C CA . PRO A 1 265 ? -3.593 -0.619 -13.695 1.00 88.25 265 PRO A CA 1
ATOM 2049 C C . PRO A 1 265 ? -2.720 -0.941 -12.471 1.00 88.25 265 PRO A C 1
ATOM 2051 O O . PRO A 1 265 ? -3.233 -1.414 -11.456 1.00 88.25 265 PRO A O 1
ATOM 2054 N N . ALA A 1 266 ? -1.421 -0.633 -12.556 1.00 92.31 266 ALA A N 1
ATOM 2055 C CA . ALA A 1 266 ? -0.487 -0.528 -11.443 1.00 92.31 266 ALA A CA 1
ATOM 2056 C C . ALA A 1 266 ? 0.815 0.147 -11.902 1.00 92.31 266 ALA A C 1
ATOM 2058 O O . ALA A 1 266 ? 1.302 -0.093 -13.012 1.00 92.31 266 ALA A O 1
ATOM 2059 N N . TRP A 1 267 ? 1.431 0.944 -11.029 1.00 92.44 267 TRP A N 1
ATOM 2060 C CA . TRP A 1 267 ? 2.747 1.543 -11.276 1.00 92.44 267 TRP A CA 1
ATOM 2061 C C . TRP A 1 267 ? 3.861 0.677 -10.698 1.00 92.44 267 TRP A C 1
ATOM 2063 O O . TRP A 1 267 ? 4.504 1.039 -9.711 1.00 92.44 267 TRP A O 1
ATOM 2073 N N . VAL A 1 268 ? 4.079 -0.476 -11.326 1.00 92.38 268 VAL A N 1
ATOM 2074 C CA . VAL A 1 268 ? 5.127 -1.427 -10.950 1.00 92.38 268 VAL A CA 1
ATOM 2075 C C . VAL A 1 268 ? 6.006 -1.773 -12.140 1.00 92.38 268 VAL A C 1
ATOM 2077 O O . VAL A 1 268 ? 5.580 -1.705 -13.291 1.00 92.38 268 VAL A O 1
ATOM 2080 N N . MET A 1 269 ? 7.233 -2.177 -11.848 1.00 88.38 269 MET A N 1
ATOM 2081 C CA . MET A 1 269 ? 8.028 -2.969 -12.770 1.00 88.38 269 MET A CA 1
ATOM 2082 C C . MET A 1 269 ? 7.946 -4.439 -12.385 1.00 88.38 269 MET A C 1
ATOM 2084 O O . MET A 1 269 ? 7.790 -4.765 -11.207 1.00 88.38 269 MET A O 1
ATOM 2088 N N . TRP A 1 270 ? 8.086 -5.306 -13.379 1.00 89.06 270 TRP A N 1
ATOM 2089 C CA . TRP A 1 270 ? 8.028 -6.748 -13.206 1.00 89.06 270 TRP A CA 1
ATOM 2090 C C . TRP A 1 270 ? 9.402 -7.381 -13.403 1.00 89.06 270 TRP A C 1
ATOM 2092 O O . TRP A 1 270 ? 10.217 -6.908 -14.193 1.00 89.06 270 TRP A O 1
ATOM 2102 N N . ARG A 1 271 ? 9.624 -8.473 -12.680 1.00 88.19 271 ARG A N 1
ATOM 2103 C CA . ARG A 1 271 ? 10.686 -9.456 -12.888 1.00 88.19 271 ARG A CA 1
ATOM 2104 C C . ARG A 1 271 ? 10.066 -10.840 -12.859 1.00 88.19 271 ARG A C 1
ATOM 2106 O O . ARG A 1 271 ? 9.001 -11.033 -12.271 1.00 88.19 271 ARG A O 1
ATOM 2113 N N . SER A 1 272 ? 10.723 -11.800 -13.482 1.00 89.12 272 SER A N 1
ATOM 2114 C CA . SER A 1 272 ? 10.183 -13.149 -13.573 1.00 89.12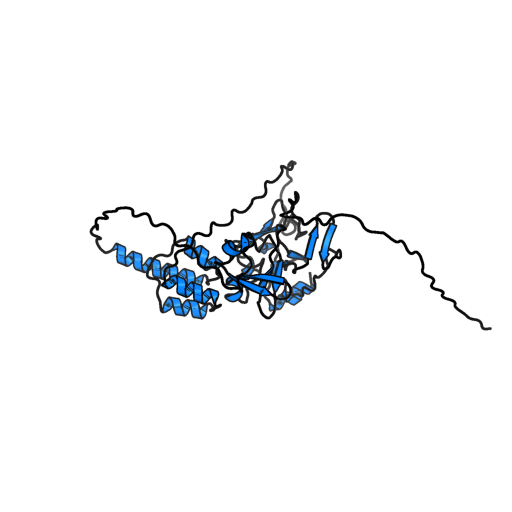 272 SER A CA 1
ATOM 2115 C C . SER A 1 272 ? 11.264 -14.158 -13.884 1.00 89.12 272 SER A C 1
ATOM 2117 O O . SER A 1 272 ? 12.156 -13.882 -14.678 1.00 89.12 272 SER A O 1
ATOM 2119 N N . ASN A 1 273 ? 11.095 -15.358 -13.349 1.00 86.06 273 ASN A N 1
ATOM 2120 C CA . ASN A 1 273 ? 11.713 -16.567 -13.875 1.00 86.06 273 ASN A CA 1
ATOM 2121 C C . ASN A 1 273 ? 10.633 -17.642 -14.043 1.00 86.06 273 ASN A C 1
ATOM 2123 O O . ASN A 1 273 ? 9.446 -17.309 -14.069 1.00 86.06 273 ASN A O 1
ATOM 2127 N N . ASP A 1 274 ? 11.031 -18.908 -14.152 1.00 84.38 274 ASP A N 1
ATOM 2128 C CA . ASP A 1 274 ? 10.108 -20.024 -14.382 1.00 84.38 274 ASP A CA 1
ATOM 2129 C C . ASP A 1 274 ? 9.154 -20.296 -13.205 1.00 84.38 274 ASP A C 1
ATOM 2131 O O . ASP A 1 274 ? 8.110 -20.907 -13.398 1.00 84.38 274 ASP A O 1
ATOM 2135 N N . HIS A 1 275 ? 9.482 -19.846 -11.989 1.00 87.88 275 HIS A N 1
ATOM 2136 C CA . HIS A 1 275 ? 8.723 -20.177 -10.773 1.00 87.88 275 HIS A CA 1
ATOM 2137 C C . HIS A 1 275 ? 8.120 -18.947 -10.092 1.00 87.88 275 HIS A C 1
ATOM 2139 O O . HIS A 1 275 ? 7.029 -19.009 -9.525 1.00 87.88 275 HIS A O 1
ATOM 2145 N N . TYR A 1 276 ? 8.826 -17.818 -10.138 1.00 91.88 276 TYR A N 1
ATOM 2146 C CA . TYR A 1 276 ? 8.479 -16.621 -9.391 1.00 91.88 276 TYR A CA 1
ATOM 2147 C C . TYR A 1 276 ? 8.096 -15.469 -10.311 1.00 91.88 276 TYR A C 1
ATOM 2149 O O . TYR A 1 276 ? 8.815 -15.129 -11.252 1.00 91.88 276 TYR A O 1
ATOM 2157 N N . ALA A 1 277 ? 7.004 -14.801 -9.945 1.00 94.06 277 ALA A N 1
ATOM 2158 C CA . ALA A 1 277 ? 6.709 -13.445 -10.372 1.00 94.06 277 ALA A CA 1
ATOM 2159 C C . ALA A 1 277 ? 7.220 -12.474 -9.306 1.00 94.06 277 ALA A C 1
ATOM 2161 O O . ALA A 1 277 ? 6.935 -12.636 -8.117 1.00 94.06 277 ALA A O 1
ATOM 2162 N N . GLY A 1 278 ? 7.959 -11.460 -9.739 1.00 93.88 278 GLY A N 1
ATOM 2163 C CA . GLY A 1 278 ? 8.467 -10.375 -8.918 1.00 93.88 278 GLY A CA 1
ATOM 2164 C C . GLY A 1 278 ? 7.934 -9.034 -9.384 1.00 93.88 278 GLY A C 1
ATOM 2165 O O . GLY A 1 278 ? 7.808 -8.792 -10.581 1.00 93.88 278 GLY A O 1
ATOM 2166 N N . TRP A 1 279 ? 7.659 -8.130 -8.455 1.00 95.00 279 TRP A N 1
ATOM 2167 C CA . TRP A 1 279 ? 7.314 -6.756 -8.794 1.00 95.00 279 TRP A CA 1
ATOM 2168 C C . TRP A 1 279 ? 7.842 -5.780 -7.755 1.00 95.00 279 TRP A C 1
ATOM 2170 O O . TRP A 1 279 ? 7.986 -6.108 -6.576 1.00 95.00 279 TRP A O 1
ATOM 2180 N N . ALA A 1 280 ? 8.125 -4.563 -8.202 1.00 95.38 280 ALA A N 1
ATOM 2181 C CA . ALA A 1 280 ? 8.479 -3.451 -7.335 1.00 95.38 280 ALA A CA 1
ATOM 2182 C C . ALA A 1 280 ? 7.736 -2.190 -7.787 1.00 95.38 280 ALA A C 1
ATOM 2184 O O . ALA A 1 280 ? 7.573 -1.988 -8.995 1.00 95.38 280 ALA A O 1
ATOM 2185 N N . PRO A 1 281 ? 7.300 -1.324 -6.855 1.00 95.50 281 PRO A N 1
ATOM 2186 C CA . PRO A 1 281 ? 6.739 -0.034 -7.220 1.00 95.50 281 PRO A CA 1
ATOM 2187 C C . PRO A 1 281 ? 7.757 0.777 -8.014 1.00 95.50 281 PRO A C 1
ATOM 2189 O O . PRO A 1 281 ? 8.927 0.865 -7.639 1.00 95.50 281 PRO A O 1
ATOM 2192 N N . LEU A 1 282 ? 7.305 1.394 -9.099 1.00 93.00 282 LEU A N 1
ATOM 2193 C CA . LEU A 1 282 ? 8.139 2.328 -9.835 1.00 93.00 282 LEU A CA 1
ATOM 2194 C C . LEU A 1 282 ? 8.384 3.585 -8.978 1.00 93.00 282 LEU A C 1
ATOM 2196 O O . LEU A 1 282 ? 7.433 4.101 -8.380 1.00 93.00 282 LEU A O 1
ATOM 2200 N N . PRO A 1 283 ? 9.625 4.103 -8.922 1.00 92.19 283 PRO A N 1
ATOM 2201 C CA . PRO A 1 283 ? 9.951 5.254 -8.089 1.00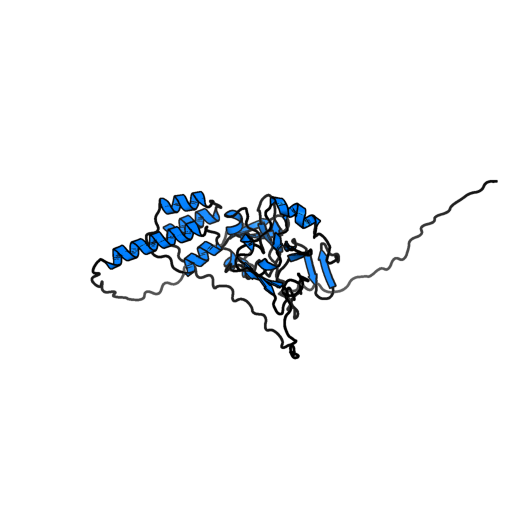 92.19 283 PRO A CA 1
ATOM 2202 C C . PRO A 1 283 ? 9.393 6.564 -8.676 1.00 92.19 283 PRO A C 1
ATOM 2204 O O . PRO A 1 283 ? 9.087 6.629 -9.874 1.00 92.19 283 PRO A O 1
ATOM 2207 N N . PRO A 1 284 ? 9.282 7.638 -7.873 1.00 91.94 284 PRO A N 1
ATOM 2208 C CA . PRO A 1 284 ? 9.000 8.985 -8.370 1.00 91.94 284 PRO A CA 1
ATOM 2209 C C . PRO A 1 284 ? 9.928 9.399 -9.523 1.00 91.94 284 PRO A C 1
ATOM 2211 O O . PRO A 1 284 ? 11.102 9.039 -9.551 1.00 91.94 284 PRO A O 1
ATOM 2214 N N . GLY A 1 285 ? 9.389 10.126 -10.507 1.00 85.56 285 GLY A N 1
ATOM 2215 C CA . GLY A 1 285 ? 10.122 10.531 -11.719 1.00 85.56 285 GLY A CA 1
ATOM 2216 C C . GLY A 1 285 ? 10.193 9.473 -12.829 1.00 85.56 285 GLY A C 1
ATOM 2217 O O . GLY A 1 285 ? 10.727 9.749 -13.905 1.00 85.56 285 GLY A O 1
ATOM 2218 N N . SER A 1 286 ? 9.638 8.280 -12.598 1.00 87.75 286 SER A N 1
ATOM 2219 C CA . SER A 1 286 ? 9.398 7.290 -13.650 1.00 87.75 286 SER A CA 1
ATOM 2220 C C . SER A 1 286 ? 8.093 7.579 -14.393 1.00 87.75 286 SER A C 1
ATOM 2222 O O . SER A 1 286 ? 7.065 7.885 -13.783 1.00 87.75 286 SER A O 1
ATOM 2224 N N . HIS A 1 287 ? 8.087 7.409 -15.711 1.00 80.06 287 HIS A N 1
ATOM 2225 C CA . HIS A 1 287 ? 6.884 7.510 -16.535 1.00 80.06 287 HIS A CA 1
ATOM 2226 C C . HIS A 1 287 ? 6.805 6.345 -17.515 1.00 80.06 287 HIS A C 1
ATOM 2228 O O . HIS A 1 287 ? 7.814 5.728 -17.848 1.00 80.06 287 HIS A O 1
ATOM 2234 N N . TYR A 1 288 ? 5.595 6.055 -17.982 1.00 74.31 288 TYR A N 1
ATOM 2235 C CA . TYR A 1 288 ? 5.360 5.117 -19.069 1.00 74.31 288 TYR A CA 1
ATOM 2236 C C . TYR A 1 288 ? 4.463 5.784 -20.101 1.00 74.31 288 TYR A C 1
ATOM 2238 O O . TYR A 1 288 ? 3.441 6.377 -19.747 1.00 74.31 288 TYR A O 1
ATOM 2246 N N . VAL A 1 289 ? 4.839 5.665 -21.370 1.00 67.88 289 VAL A N 1
ATOM 2247 C CA . VAL A 1 289 ? 4.013 6.097 -22.494 1.00 67.88 289 VAL A CA 1
ATOM 2248 C C . VAL A 1 289 ? 3.810 4.907 -23.422 1.00 67.88 289 VAL A C 1
ATOM 2250 O O . VAL A 1 289 ? 4.774 4.303 -23.896 1.00 67.88 289 VAL A O 1
ATOM 2253 N N . HIS A 1 290 ? 2.546 4.566 -23.683 1.00 62.09 290 HIS A N 1
ATOM 2254 C CA . HIS A 1 290 ? 2.194 3.465 -24.576 1.00 62.09 290 HIS A CA 1
ATOM 2255 C C . HIS A 1 290 ? 2.825 3.663 -25.963 1.00 62.09 290 HIS A C 1
ATOM 2257 O O . HIS A 1 290 ? 2.765 4.753 -26.530 1.00 62.09 290 HIS A O 1
ATOM 2263 N N . GLY A 1 291 ? 3.446 2.611 -26.501 1.00 63.50 291 GLY A N 1
ATOM 2264 C CA . GLY A 1 291 ? 4.157 2.648 -27.784 1.00 63.50 291 GLY A CA 1
ATOM 2265 C C . GLY A 1 291 ? 5.552 3.286 -27.744 1.00 63.50 291 GLY A C 1
ATOM 2266 O O . GLY A 1 291 ? 6.273 3.193 -28.731 1.00 63.50 291 GLY A O 1
ATOM 2267 N N . ILE A 1 292 ? 5.953 3.889 -26.619 1.00 71.81 292 ILE A N 1
ATOM 2268 C CA . ILE A 1 292 ? 7.288 4.481 -26.433 1.00 71.81 292 ILE A CA 1
ATOM 2269 C C . ILE A 1 292 ? 8.089 3.715 -25.370 1.00 71.81 292 ILE A C 1
ATOM 2271 O O . ILE A 1 292 ? 9.281 3.482 -25.544 1.00 71.81 292 ILE A O 1
ATOM 2275 N N . GLY A 1 293 ? 7.442 3.286 -24.285 1.00 71.12 293 GLY A N 1
ATOM 2276 C CA . GLY A 1 293 ? 8.076 2.575 -23.174 1.00 71.12 293 GLY A CA 1
ATOM 2277 C C . GLY A 1 293 ? 8.313 3.469 -21.959 1.00 71.12 293 GLY A C 1
ATOM 2278 O O . GLY A 1 293 ? 7.621 4.472 -21.755 1.00 71.12 293 GLY A O 1
ATOM 2279 N N . TYR A 1 294 ? 9.264 3.071 -21.117 1.00 80.38 294 TYR A N 1
ATOM 2280 C CA . TYR A 1 294 ? 9.564 3.782 -19.881 1.00 80.38 294 TYR A CA 1
ATOM 2281 C C . TYR A 1 294 ? 10.461 5.000 -20.111 1.00 80.38 294 TYR A C 1
ATOM 2283 O O . TYR A 1 294 ? 11.301 5.027 -21.012 1.00 80.38 294 TYR A O 1
ATOM 2291 N N . SER A 1 295 ? 10.327 5.997 -19.243 1.00 81.94 295 SER A N 1
ATOM 2292 C CA . SER A 1 295 ? 11.311 7.062 -19.090 1.00 81.94 295 SER A CA 1
ATOM 2293 C C . SER A 1 295 ? 11.622 7.335 -17.622 1.00 81.94 295 SER A C 1
ATOM 2295 O O . SER A 1 295 ? 10.780 7.149 -16.740 1.00 81.94 295 SER A O 1
ATOM 2297 N N . TRP A 1 296 ? 12.852 7.774 -17.367 1.00 83.44 296 TRP A N 1
ATOM 2298 C CA . TRP A 1 296 ? 13.309 8.291 -16.081 1.00 83.44 296 TRP A CA 1
ATOM 2299 C C . TRP A 1 296 ? 14.278 9.440 -16.340 1.00 83.44 296 TRP A C 1
ATOM 2301 O O . TRP A 1 296 ? 15.225 9.315 -17.113 1.00 83.44 296 TRP A O 1
ATOM 2311 N N . GLY A 1 297 ? 14.032 10.583 -15.697 1.00 80.75 297 GLY A N 1
ATOM 2312 C CA . GLY A 1 297 ? 15.014 11.666 -15.618 1.00 80.75 297 GLY A CA 1
ATOM 2313 C C . GLY A 1 297 ? 15.116 12.411 -16.941 1.00 80.75 297 GLY A C 1
ATOM 2314 O O . GLY A 1 297 ? 16.172 12.917 -17.296 1.00 80.75 297 GLY A O 1
ATOM 2315 N N . GLY A 1 298 ? 14.015 12.411 -17.698 1.00 78.38 298 GLY A N 1
ATOM 2316 C CA . GLY A 1 298 ? 13.935 12.966 -19.044 1.00 78.38 298 GLY A CA 1
ATOM 2317 C C . GLY A 1 298 ? 14.427 12.031 -20.153 1.00 78.38 298 GLY A C 1
ATOM 2318 O O . GLY A 1 298 ? 14.269 12.379 -21.318 1.00 78.38 298 GLY A O 1
ATOM 2319 N N . ALA A 1 299 ? 14.971 10.851 -19.833 1.00 81.06 299 ALA A N 1
ATOM 2320 C CA . ALA A 1 299 ? 15.496 9.908 -20.820 1.00 81.06 299 ALA A CA 1
ATOM 2321 C C . ALA A 1 299 ? 14.624 8.652 -20.955 1.00 81.06 299 ALA A C 1
ATOM 2323 O O . ALA A 1 299 ? 14.061 8.167 -19.974 1.00 81.06 299 ALA A O 1
ATOM 2324 N N . HIS A 1 300 ? 14.539 8.103 -22.170 1.00 83.31 300 HIS A N 1
ATOM 2325 C CA . HIS A 1 300 ? 13.934 6.792 -22.410 1.00 83.31 300 HIS A CA 1
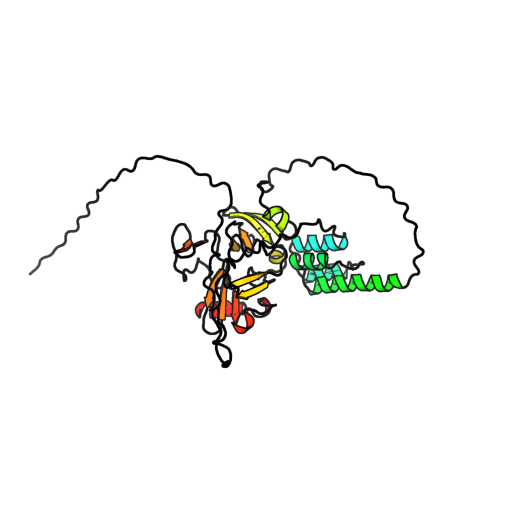ATOM 2326 C C . HIS A 1 300 ? 14.803 5.686 -21.817 1.00 83.31 300 HIS A C 1
ATOM 2328 O O . HIS A 1 300 ? 16.024 5.697 -21.970 1.00 83.31 300 HIS A O 1
ATOM 2334 N N . VAL A 1 301 ? 14.165 4.715 -21.168 1.00 80.88 301 VAL A N 1
ATOM 2335 C CA . VAL A 1 301 ? 14.838 3.565 -20.565 1.00 80.88 301 VAL A CA 1
ATOM 2336 C C . VAL A 1 301 ? 14.182 2.267 -21.026 1.00 80.88 301 VAL A C 1
ATOM 2338 O O . VAL A 1 301 ? 12.979 2.211 -21.283 1.00 80.88 301 VAL A O 1
ATOM 2341 N N . GLY A 1 302 ? 14.990 1.216 -21.165 1.00 72.44 302 GLY A N 1
ATOM 2342 C CA . GLY A 1 302 ? 14.502 -0.098 -21.580 1.00 72.44 302 GLY A CA 1
ATOM 2343 C C . GLY A 1 302 ? 13.599 -0.751 -20.530 1.00 72.44 302 GLY A C 1
ATOM 2344 O O . GLY A 1 302 ? 13.629 -0.393 -19.354 1.00 72.44 302 GLY A O 1
ATOM 2345 N N . PHE A 1 303 ? 12.834 -1.764 -20.942 1.00 66.75 303 PHE A N 1
ATOM 2346 C CA . PHE A 1 303 ? 11.949 -2.528 -20.051 1.00 66.75 303 PHE A CA 1
ATOM 2347 C C . PHE A 1 303 ? 12.685 -3.200 -18.882 1.00 66.75 303 PHE A C 1
ATOM 2349 O O . PHE A 1 303 ? 12.120 -3.325 -17.802 1.00 66.75 303 PHE A O 1
ATOM 2356 N N . SER A 1 304 ? 13.953 -3.570 -19.080 1.00 68.88 304 SER A N 1
ATOM 2357 C CA . SER A 1 304 ? 14.816 -4.178 -18.056 1.00 68.88 304 SER A CA 1
ATOM 2358 C C . SER A 1 304 ? 15.626 -3.160 -17.247 1.00 68.88 304 SER A C 1
ATOM 2360 O O . SER A 1 304 ? 16.521 -3.550 -16.498 1.00 68.88 304 SER A O 1
ATOM 2362 N N . PHE A 1 305 ? 15.382 -1.854 -17.413 1.00 80.44 305 PHE A N 1
ATOM 2363 C CA . PHE A 1 305 ? 16.066 -0.844 -16.610 1.00 80.44 305 PHE A CA 1
ATOM 2364 C C . PHE A 1 305 ? 15.766 -1.102 -15.133 1.00 80.44 305 PHE A C 1
ATOM 2366 O O . PHE A 1 305 ? 14.616 -1.305 -14.774 1.00 80.44 305 PHE A O 1
ATOM 2373 N N . GLY A 1 306 ? 16.788 -1.140 -14.276 1.00 79.31 306 GLY A N 1
ATOM 2374 C CA . GLY A 1 306 ? 16.631 -1.583 -12.883 1.00 79.31 306 GLY A CA 1
ATOM 2375 C C . GLY A 1 306 ? 16.041 -0.532 -11.946 1.00 79.31 306 GLY A C 1
ATOM 2376 O O . GLY A 1 306 ? 15.744 -0.824 -10.795 1.00 79.31 306 GLY A O 1
ATOM 2377 N N . PHE A 1 307 ? 15.893 0.706 -12.412 1.00 87.44 307 PHE A N 1
ATOM 2378 C CA . PHE A 1 307 ? 15.350 1.806 -11.628 1.00 87.44 307 PHE A CA 1
ATOM 2379 C C . PHE A 1 307 ? 16.082 2.078 -10.281 1.00 87.44 307 PHE A C 1
ATOM 2381 O O . PHE A 1 307 ? 15.506 2.625 -9.344 1.00 87.44 307 PHE A O 1
ATOM 2388 N N . GLY A 1 308 ? 17.345 1.657 -10.139 1.00 87.25 308 GLY A N 1
ATOM 2389 C CA . GLY A 1 308 ? 18.057 1.703 -8.852 1.00 87.25 308 GLY A CA 1
ATOM 2390 C C . GLY A 1 308 ? 17.408 0.855 -7.743 1.00 87.25 308 GLY A C 1
ATOM 2391 O O . GLY A 1 308 ? 17.762 0.993 -6.573 1.00 87.25 308 GLY A O 1
ATOM 2392 N N . LEU A 1 309 ? 16.455 -0.016 -8.091 1.00 91.06 309 LEU A N 1
ATOM 2393 C CA . LEU A 1 309 ? 15.704 -0.842 -7.158 1.00 91.06 309 LEU A CA 1
ATOM 2394 C C . LEU A 1 309 ? 16.475 -2.139 -6.899 1.00 91.06 309 LEU A C 1
ATOM 2396 O O . LEU A 1 309 ? 16.532 -3.028 -7.745 1.00 91.06 309 LEU A O 1
ATOM 2400 N N . GLY A 1 310 ? 17.066 -2.256 -5.711 1.00 91.94 310 GLY A N 1
ATOM 2401 C CA . GLY A 1 310 ? 17.621 -3.525 -5.234 1.00 91.94 310 GLY A CA 1
ATOM 2402 C C . GLY A 1 310 ? 16.538 -4.509 -4.776 1.00 91.94 310 GLY A C 1
ATOM 2403 O O . GLY A 1 310 ? 15.372 -4.141 -4.614 1.00 91.94 310 GLY A O 1
ATOM 2404 N N . HIS A 1 311 ? 16.935 -5.748 -4.465 1.00 93.00 311 HIS A N 1
ATOM 2405 C CA . HIS A 1 311 ? 16.037 -6.823 -4.010 1.00 93.00 311 HIS A CA 1
ATOM 2406 C C . HIS A 1 311 ? 15.078 -6.397 -2.879 1.00 93.00 311 HIS A C 1
ATOM 2408 O O . HIS A 1 311 ? 13.922 -6.810 -2.849 1.00 93.00 311 HIS A O 1
ATOM 2414 N N . GLY A 1 312 ? 15.518 -5.508 -1.981 1.00 92.50 312 GLY A N 1
ATOM 2415 C CA . GLY A 1 312 ? 14.717 -4.985 -0.873 1.00 92.50 312 GLY A CA 1
ATOM 2416 C C . GLY A 1 312 ? 13.499 -4.144 -1.280 1.00 92.50 312 GLY A C 1
ATOM 2417 O O . GLY A 1 312 ? 12.714 -3.796 -0.399 1.00 92.50 312 GLY A O 1
ATOM 2418 N N . TRP A 1 313 ? 13.322 -3.812 -2.560 1.00 94.19 313 TRP A N 1
ATOM 2419 C CA . TRP A 1 313 ? 12.131 -3.141 -3.103 1.00 94.19 313 TRP A CA 1
ATOM 2420 C C . TRP A 1 313 ? 11.107 -4.113 -3.680 1.00 94.19 313 TRP A C 1
ATOM 2422 O O . TRP A 1 313 ? 9.929 -3.775 -3.778 1.00 94.19 313 TRP A O 1
ATOM 2432 N N . PHE A 1 314 ? 11.542 -5.321 -4.029 1.00 95.06 314 PHE A N 1
ATOM 2433 C CA . PHE A 1 314 ? 10.700 -6.290 -4.707 1.00 95.06 314 PHE A CA 1
ATOM 2434 C C . PHE A 1 314 ? 9.896 -7.128 -3.729 1.00 95.06 314 PHE A C 1
ATOM 2436 O O . PHE A 1 314 ? 10.349 -7.453 -2.628 1.00 95.06 314 PHE A O 1
ATOM 2443 N N . THR A 1 315 ? 8.703 -7.498 -4.166 1.00 96.19 315 THR A N 1
ATOM 2444 C CA . THR A 1 315 ? 7.930 -8.608 -3.629 1.00 96.19 315 THR A CA 1
ATOM 2445 C C . THR A 1 315 ? 7.922 -9.708 -4.676 1.00 96.19 315 THR A C 1
ATOM 2447 O O . THR A 1 315 ? 7.755 -9.426 -5.858 1.00 96.19 315 THR A O 1
ATOM 2450 N N . TYR A 1 316 ? 8.127 -10.946 -4.233 1.00 96.12 316 TYR A N 1
ATOM 2451 C CA . TYR A 1 316 ? 8.045 -12.131 -5.080 1.00 96.12 316 TYR A CA 1
ATOM 2452 C C . TYR A 1 316 ? 6.993 -13.072 -4.529 1.00 96.12 316 TYR A C 1
ATOM 2454 O O . TYR A 1 316 ? 6.843 -13.177 -3.312 1.00 96.12 316 TYR A O 1
ATOM 2462 N N . CYS A 1 317 ? 6.326 -13.801 -5.408 1.00 95.62 317 CYS A N 1
ATOM 2463 C CA . CYS A 1 317 ? 5.527 -14.962 -5.048 1.00 95.62 317 CYS A CA 1
ATOM 2464 C C . CYS A 1 317 ? 5.594 -15.997 -6.167 1.00 95.62 317 CYS A C 1
ATOM 2466 O O . CYS A 1 317 ? 5.893 -15.663 -7.316 1.00 95.62 317 CYS A O 1
ATOM 2468 N N . ASP A 1 318 ? 5.302 -17.244 -5.821 1.00 93.38 318 ASP A N 1
ATOM 2469 C CA . ASP A 1 318 ? 5.056 -18.285 -6.814 1.00 93.38 318 ASP A CA 1
ATOM 2470 C C . ASP A 1 318 ? 3.847 -17.896 -7.689 1.00 93.38 318 ASP A C 1
ATOM 2472 O O . ASP A 1 318 ? 2.860 -17.355 -7.170 1.00 93.38 318 ASP A O 1
ATOM 2476 N N . TYR A 1 319 ? 3.908 -18.154 -9.000 1.00 86.31 319 TYR A N 1
ATOM 2477 C CA . TYR A 1 319 ? 2.822 -17.824 -9.933 1.00 86.31 319 TYR A CA 1
ATOM 2478 C C . TYR A 1 319 ? 1.458 -18.368 -9.504 1.00 86.31 319 TYR A C 1
ATOM 2480 O O . TYR A 1 319 ? 0.453 -17.669 -9.673 1.00 86.31 319 TYR A O 1
ATOM 2488 N N . ALA A 1 320 ? 1.413 -19.555 -8.890 1.00 89.19 320 ALA A N 1
ATOM 2489 C CA . ALA A 1 320 ? 0.179 -20.171 -8.403 1.00 89.19 320 ALA A CA 1
ATOM 2490 C C . ALA A 1 320 ? -0.552 -19.290 -7.375 1.00 89.19 320 ALA A C 1
ATOM 2492 O O . ALA A 1 320 ? -1.774 -19.353 -7.228 1.00 89.19 320 ALA A O 1
ATOM 2493 N N . HIS A 1 321 ? 0.184 -18.416 -6.684 1.00 93.31 321 HIS A N 1
ATOM 2494 C CA . HIS A 1 321 ? -0.346 -17.545 -5.644 1.00 93.31 321 HIS A CA 1
ATOM 2495 C C . HIS A 1 321 ? -0.530 -16.094 -6.090 1.00 93.31 321 HIS A C 1
ATOM 2497 O O . HIS A 1 321 ? -1.109 -15.313 -5.334 1.00 93.31 321 HIS A O 1
ATOM 2503 N N . LEU A 1 322 ? -0.125 -15.723 -7.311 1.00 89.81 322 LEU A N 1
ATOM 2504 C CA . LEU A 1 322 ? -0.154 -14.334 -7.787 1.00 89.81 322 LEU A CA 1
ATOM 2505 C C . LEU A 1 322 ? -1.562 -13.711 -7.714 1.00 89.81 322 LEU A C 1
ATOM 2507 O O . LEU A 1 322 ? -1.723 -12.538 -7.380 1.00 89.81 322 LEU A O 1
ATOM 2511 N N . ARG A 1 323 ? -2.603 -14.521 -7.955 1.00 92.81 323 ARG A N 1
ATOM 2512 C CA . ARG A 1 323 ? -4.023 -14.112 -7.906 1.00 92.81 323 ARG A CA 1
ATOM 2513 C C . ARG A 1 323 ? -4.708 -14.430 -6.570 1.00 92.81 323 ARG A C 1
ATOM 2515 O O . ARG A 1 323 ? -5.920 -14.220 -6.420 1.00 92.81 323 ARG A O 1
ATOM 2522 N N . HIS A 1 324 ? -3.964 -14.963 -5.601 1.00 94.81 324 HIS A N 1
ATOM 2523 C CA . HIS A 1 324 ? -4.505 -15.384 -4.316 1.00 94.81 324 HIS A CA 1
ATOM 2524 C C . HIS A 1 324 ? -5.031 -14.177 -3.532 1.00 94.81 324 HIS A C 1
ATOM 2526 O O . HIS A 1 324 ? -4.403 -13.122 -3.478 1.00 94.81 324 HIS A O 1
ATOM 2532 N N . ARG A 1 325 ? -6.189 -14.328 -2.872 1.00 91.62 325 ARG A N 1
ATOM 2533 C CA . ARG A 1 325 ? -6.817 -13.223 -2.122 1.00 91.62 325 ARG A CA 1
ATOM 2534 C C . ARG A 1 325 ? -5.944 -12.700 -0.986 1.00 91.62 325 ARG A C 1
ATOM 2536 O O . ARG A 1 325 ? -6.026 -11.527 -0.664 1.00 91.62 325 ARG A O 1
ATOM 2543 N N . ARG A 1 326 ? -5.121 -13.564 -0.397 1.00 91.25 326 ARG A N 1
ATOM 2544 C CA . ARG A 1 326 ? -4.140 -13.231 0.646 1.00 91.25 326 ARG A CA 1
ATOM 2545 C C . ARG A 1 326 ? -2.719 -13.339 0.093 1.00 91.25 326 ARG A C 1
ATOM 2547 O O . ARG A 1 326 ? -1.942 -14.151 0.581 1.00 91.25 326 ARG A O 1
ATOM 2554 N N . LEU A 1 327 ? -2.422 -12.594 -0.972 1.00 93.94 327 LEU A N 1
ATOM 2555 C CA . LEU A 1 327 ? -1.132 -12.628 -1.674 1.00 93.94 327 LEU A CA 1
ATOM 2556 C C . LEU A 1 327 ? 0.060 -12.451 -0.720 1.00 93.94 327 LEU A C 1
ATOM 2558 O O . LEU A 1 327 ? 1.008 -13.225 -0.772 1.00 93.94 327 LEU A O 1
ATOM 2562 N N . HIS A 1 328 ? -0.029 -11.491 0.204 1.00 92.19 328 HIS A N 1
ATOM 2563 C CA . HIS A 1 328 ? 1.014 -11.204 1.194 1.00 92.19 328 HIS A CA 1
ATOM 2564 C C . HIS A 1 328 ? 1.459 -12.415 2.031 1.00 92.19 328 HIS A C 1
ATOM 2566 O O . HIS A 1 328 ? 2.606 -12.436 2.468 1.00 92.19 328 HIS A O 1
ATOM 2572 N N . ARG A 1 329 ? 0.595 -13.420 2.254 1.00 93.44 329 ARG A N 1
ATOM 2573 C CA . ARG A 1 329 ? 0.950 -14.638 3.013 1.00 93.44 329 ARG A CA 1
ATOM 2574 C C . ARG A 1 329 ? 1.772 -15.638 2.200 1.00 93.44 329 ARG A C 1
ATOM 2576 O O . ARG A 1 329 ? 2.390 -16.520 2.779 1.00 93.44 329 ARG A O 1
ATOM 2583 N N . HIS A 1 330 ? 1.783 -15.483 0.879 1.00 95.00 330 HIS A N 1
ATOM 2584 C CA . HIS A 1 330 ? 2.494 -16.345 -0.069 1.00 95.00 330 HIS A CA 1
ATOM 2585 C C . HIS A 1 330 ? 3.713 -15.656 -0.681 1.00 95.00 330 HIS A C 1
ATOM 2587 O O . HIS A 1 330 ? 4.294 -16.147 -1.651 1.00 95.00 330 HIS A O 1
ATOM 2593 N N . ARG A 1 331 ? 4.095 -14.493 -0.140 1.00 94.75 331 ARG A N 1
ATOM 2594 C CA . ARG A 1 331 ? 5.312 -13.815 -0.564 1.00 94.75 331 ARG A CA 1
ATOM 2595 C C . ARG A 1 331 ? 6.531 -14.644 -0.168 1.00 94.75 331 ARG A C 1
ATOM 2597 O O . ARG A 1 331 ? 6.556 -15.261 0.897 1.00 94.75 331 ARG A O 1
ATOM 2604 N N . VAL A 1 332 ? 7.562 -14.614 -1.000 1.00 95.50 332 VAL A N 1
ATOM 2605 C CA . VAL A 1 332 ? 8.868 -15.184 -0.666 1.00 95.50 332 VAL A CA 1
ATOM 2606 C C . VAL A 1 332 ? 9.365 -14.548 0.633 1.00 95.50 332 VAL A C 1
ATOM 2608 O O . VAL A 1 332 ? 9.318 -13.328 0.787 1.00 95.50 332 VAL A O 1
ATOM 2611 N N . ALA A 1 333 ? 9.824 -15.383 1.565 1.00 92.88 333 ALA A N 1
ATOM 2612 C CA . ALA A 1 333 ? 10.351 -14.933 2.848 1.00 92.88 333 ALA A CA 1
ATOM 2613 C C . ALA A 1 333 ? 11.561 -14.004 2.661 1.00 92.88 333 ALA A C 1
ATOM 2615 O O . ALA A 1 333 ? 12.384 -14.223 1.770 1.00 92.88 333 ALA A O 1
ATOM 2616 N N . ASP A 1 334 ? 11.702 -12.999 3.529 1.00 88.50 334 ASP A N 1
ATOM 2617 C CA . ASP A 1 334 ? 12.692 -11.923 3.368 1.00 88.50 334 ASP A CA 1
ATOM 2618 C C . ASP A 1 334 ? 14.137 -12.440 3.253 1.00 88.50 334 ASP A C 1
ATOM 2620 O O . ASP A 1 334 ? 14.932 -11.906 2.478 1.00 88.50 334 ASP A O 1
ATOM 2624 N N . ASN A 1 335 ? 14.460 -13.541 3.939 1.00 92.25 335 ASN A N 1
ATOM 2625 C CA . ASN A 1 335 ? 15.772 -14.195 3.879 1.00 92.25 335 ASN A CA 1
ATOM 2626 C C . ASN A 1 335 ? 16.083 -14.884 2.532 1.00 92.25 335 ASN A C 1
ATOM 2628 O O . ASN A 1 335 ? 17.232 -15.244 2.288 1.00 92.25 335 ASN A O 1
ATOM 2632 N N . ARG A 1 336 ? 15.090 -15.061 1.651 1.00 93.88 336 ARG A N 1
ATOM 2633 C CA . ARG A 1 336 ? 15.240 -15.652 0.310 1.00 93.88 336 ARG A CA 1
ATOM 2634 C C . ARG A 1 336 ? 15.060 -14.651 -0.828 1.00 93.88 336 ARG A C 1
ATOM 2636 O O . ARG A 1 336 ? 15.427 -14.967 -1.957 1.00 93.88 336 ARG A O 1
ATOM 2643 N N . VAL A 1 337 ? 14.549 -13.449 -0.556 1.00 93.75 337 VAL A N 1
ATOM 2644 C CA . VAL A 1 337 ? 14.253 -12.437 -1.589 1.00 93.75 337 VAL A CA 1
ATOM 2645 C C . VAL A 1 337 ? 15.487 -12.076 -2.419 1.00 93.75 337 VAL A C 1
ATOM 2647 O O . VAL A 1 337 ? 15.377 -11.926 -3.631 1.00 93.75 337 VAL A O 1
ATOM 2650 N N . ALA A 1 338 ? 16.666 -11.971 -1.799 1.00 94.75 338 ALA A N 1
ATOM 2651 C CA . ALA A 1 338 ? 17.904 -11.664 -2.520 1.00 94.75 338 ALA A CA 1
ATOM 2652 C C . ALA A 1 338 ? 18.315 -12.775 -3.502 1.00 94.75 338 ALA A C 1
ATOM 2654 O O . ALA A 1 338 ? 18.795 -12.476 -4.591 1.00 94.75 338 ALA A O 1
ATOM 2655 N N . ILE A 1 339 ? 18.093 -14.041 -3.133 1.00 94.38 339 ILE A N 1
ATOM 2656 C CA . ILE A 1 339 ? 18.399 -15.202 -3.979 1.00 94.38 339 ILE A CA 1
ATOM 2657 C C . ILE A 1 339 ? 17.481 -15.186 -5.201 1.00 94.38 339 ILE A C 1
ATOM 2659 O O . ILE A 1 339 ? 17.967 -15.119 -6.323 1.00 94.38 339 ILE A O 1
ATOM 2663 N N . VAL A 1 340 ? 16.163 -15.118 -4.975 1.00 93.19 340 VAL A N 1
ATOM 2664 C CA . VAL A 1 340 ? 15.170 -15.087 -6.061 1.00 93.19 340 VAL A CA 1
ATOM 2665 C C . VAL A 1 340 ? 15.383 -13.876 -6.974 1.00 93.19 340 VAL A C 1
ATOM 2667 O O . VAL A 1 340 ? 15.312 -14.003 -8.189 1.00 93.19 340 VAL A O 1
ATOM 2670 N N . HIS A 1 341 ? 15.719 -12.706 -6.423 1.00 93.12 341 HIS A N 1
ATOM 2671 C CA . HIS A 1 341 ? 15.997 -11.516 -7.229 1.00 93.12 341 HIS A CA 1
ATOM 2672 C C . HIS A 1 341 ? 17.145 -11.715 -8.226 1.00 93.12 341 HIS A C 1
ATOM 2674 O O . HIS A 1 341 ? 17.051 -11.231 -9.349 1.00 93.12 341 HIS A O 1
ATOM 2680 N N . ASN A 1 342 ? 18.200 -12.433 -7.836 1.00 92.00 342 ASN A N 1
ATOM 2681 C CA . ASN A 1 342 ? 19.345 -12.710 -8.707 1.00 92.00 342 ASN A CA 1
ATOM 2682 C C . ASN A 1 342 ? 19.047 -13.785 -9.768 1.00 92.00 342 ASN A C 1
ATOM 2684 O O . ASN A 1 342 ? 19.798 -13.909 -10.732 1.00 92.00 342 ASN A O 1
ATOM 2688 N N . GLU A 1 343 ? 17.973 -14.554 -9.587 1.00 89.31 343 GLU A N 1
ATOM 2689 C CA . GLU A 1 343 ? 17.509 -15.607 -10.499 1.00 89.31 343 GLU A CA 1
ATOM 2690 C C . GLU A 1 343 ? 16.400 -15.133 -11.457 1.00 89.31 343 GLU A C 1
ATOM 2692 O O . GLU A 1 343 ? 15.917 -15.933 -12.256 1.00 89.31 343 GLU A O 1
ATOM 2697 N N . THR A 1 344 ? 15.959 -13.874 -11.350 1.00 80.00 344 THR A N 1
ATOM 2698 C CA . THR A 1 344 ? 14.877 -13.248 -12.148 1.00 80.00 344 THR A CA 1
ATOM 2699 C C . THR A 1 344 ? 15.396 -12.066 -12.944 1.00 80.00 344 THR A C 1
ATOM 2701 O O . THR A 1 344 ? 14.690 -11.574 -13.846 1.00 80.00 344 THR A O 1
#

Radius of gyration: 27.07 Å; chains: 1; bounding box: 106×63×71 Å

pLDDT: mean 72.73, std 25.39, range [22.09, 97.81]

Organism: NCBI:txid408172